Protein AF-A0A9Q4CLG4-F1 (afdb_monomer_lite)

Foldseek 3Di:
DDDDDDDDDDDDDDDDDDDDPDCPVVVVVVVVVVVVCVVVVVVVVVVVVVVVVVVVVVVVVVVVVVCVVPDDDDDDDDDDDDDYDDDDDDQAADDCVPADFDDDDPVQKDADPLFPQWIAGPVGFIWGADPNTTWGWDADFPVSQWIWTHDLPDDTFIWGADRNHRDTHHQDDPDDSHQWDADPQQRWIWGQHPVNPAIWIWHAAPVVSHIDTAQFRDWDQDPVFWIWTDHPWKIKTAGSQADLEEEEEWAWEFDPPDKAAQAPLEKEFEQDPAADAAPQDLCVSVCVLVVVTDTPDIDHGRDIDTKTWTAAGNHPPDPLNVSCRVSSYMYMGTDHPGIDMPNSVSVNVCRRQPPHRHYYYYYYHHRDD

Organism: Morganella morganii (NCBI:txid582)

Radius of gyration: 29.77 Å; chains: 1; bounding box: 72×45×116 Å

Structure (mmCIF, N/CA/C/O backbone):
data_AF-A0A9Q4CLG4-F1
#
_entry.id   AF-A0A9Q4CLG4-F1
#
loop_
_atom_site.group_PDB
_atom_site.id
_atom_site.type_symbol
_a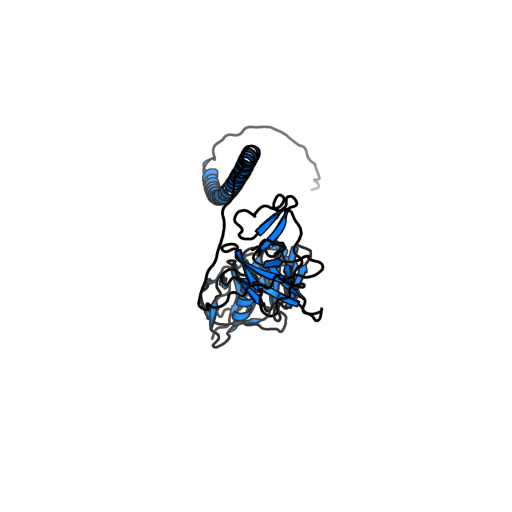tom_site.label_atom_id
_atom_site.label_alt_id
_atom_site.label_comp_id
_atom_site.label_asym_id
_atom_site.label_entity_id
_atom_site.label_seq_id
_atom_site.pdbx_PDB_ins_code
_atom_site.Cartn_x
_atom_site.Cartn_y
_atom_site.Cartn_z
_atom_site.occupancy
_atom_site.B_iso_or_equiv
_atom_site.auth_seq_id
_atom_site.auth_comp_id
_atom_site.auth_asym_id
_atom_site.auth_atom_id
_atom_site.pdbx_PDB_model_num
ATOM 1 N N . MET A 1 1 ? -15.616 23.659 -72.332 1.00 35.66 1 MET A N 1
ATOM 2 C CA . MET A 1 1 ? -16.308 22.863 -71.293 1.00 35.66 1 MET A CA 1
ATOM 3 C C . MET A 1 1 ? -15.847 23.448 -69.964 1.00 35.66 1 MET A C 1
ATOM 5 O O . MET A 1 1 ? -14.684 23.266 -69.648 1.00 35.66 1 MET A O 1
ATOM 9 N N . ILE A 1 2 ? -16.547 24.369 -69.287 1.00 23.33 2 ILE A N 1
ATOM 10 C CA . ILE A 1 2 ? -17.996 24.676 -69.169 1.00 23.33 2 ILE A CA 1
ATOM 11 C C . ILE A 1 2 ? -18.754 23.665 -68.274 1.00 23.33 2 ILE A C 1
ATOM 13 O O . ILE A 1 2 ? -18.978 22.543 -68.702 1.00 23.33 2 ILE A O 1
ATOM 17 N N . VAL A 1 3 ? -19.096 24.157 -67.063 1.00 23.02 3 VAL A N 1
ATOM 18 C CA . VAL A 1 3 ? -20.013 23.717 -65.967 1.00 23.02 3 VAL A CA 1
ATOM 19 C C . VAL A 1 3 ? -20.095 22.256 -65.496 1.00 23.02 3 VAL A C 1
ATOM 21 O O . VAL A 1 3 ? -20.259 21.340 -66.288 1.00 23.02 3 VAL A O 1
ATOM 24 N N . SER A 1 4 ? -20.180 22.079 -64.166 1.00 25.33 4 SER A N 1
ATOM 25 C CA . SER A 1 4 ? -21.425 21.726 -63.427 1.00 25.33 4 SER A CA 1
ATOM 26 C C . SER A 1 4 ? -21.058 21.372 -61.965 1.00 25.33 4 SER A C 1
ATOM 28 O O . SER A 1 4 ? -20.308 20.426 -61.764 1.00 25.33 4 SER A O 1
ATOM 30 N N . ALA A 1 5 ? -21.333 22.161 -60.916 1.00 25.75 5 ALA A N 1
ATOM 31 C CA . ALA A 1 5 ? -22.597 22.679 -60.348 1.00 25.75 5 ALA A CA 1
ATOM 32 C C . ALA A 1 5 ? -23.184 21.794 -59.217 1.00 25.75 5 ALA A C 1
ATOM 34 O O . ALA A 1 5 ? -22.993 20.582 -59.183 1.00 25.75 5 ALA A O 1
ATOM 35 N N . THR A 1 6 ? -23.851 22.439 -58.255 1.00 29.80 6 THR A N 1
ATOM 36 C CA . THR A 1 6 ? -24.316 21.887 -56.969 1.00 29.80 6 THR A CA 1
ATOM 37 C C . THR A 1 6 ? -25.775 21.410 -56.991 1.00 29.80 6 THR A C 1
ATOM 39 O O . THR A 1 6 ? -26.645 22.096 -57.517 1.00 29.80 6 THR A O 1
ATOM 42 N N . SER A 1 7 ? -26.063 20.289 -56.319 1.00 25.55 7 SER A N 1
ATOM 43 C CA . SER A 1 7 ? -27.388 19.897 -55.789 1.00 25.55 7 SER A CA 1
ATOM 44 C C . SER A 1 7 ? -27.151 18.737 -54.804 1.00 25.55 7 SER A C 1
ATOM 46 O O . SER A 1 7 ? -26.444 17.800 -55.160 1.00 25.55 7 SER A O 1
ATOM 48 N N . ALA A 1 8 ? -27.439 18.818 -53.501 1.00 25.09 8 ALA A N 1
ATOM 49 C CA . ALA A 1 8 ? -28.723 19.000 -52.804 1.00 25.09 8 ALA A CA 1
ATOM 50 C C . ALA A 1 8 ? -29.595 17.720 -52.772 1.00 25.09 8 ALA A C 1
ATOM 52 O O . ALA A 1 8 ? -29.672 16.960 -53.731 1.00 25.09 8 ALA A O 1
ATOM 53 N N . ALA A 1 9 ? -30.162 17.443 -51.594 1.00 28.19 9 ALA A N 1
ATOM 54 C CA . ALA A 1 9 ? -30.649 16.124 -51.172 1.00 28.19 9 ALA A CA 1
ATOM 55 C C . ALA A 1 9 ? -32.071 15.774 -51.645 1.00 28.19 9 ALA A C 1
ATOM 57 O O . ALA A 1 9 ? -32.826 16.659 -52.031 1.00 28.19 9 ALA A O 1
ATOM 58 N N . ILE A 1 10 ? -32.480 14.510 -51.443 1.00 24.70 10 ILE A N 1
ATOM 59 C CA . ILE A 1 10 ? -33.834 14.148 -50.971 1.00 24.70 10 ILE A CA 1
ATOM 60 C C . ILE A 1 10 ? -33.849 12.732 -50.357 1.00 24.70 10 ILE A C 1
ATOM 62 O O . ILE A 1 10 ? -33.046 11.873 -50.713 1.00 24.70 10 ILE A O 1
ATOM 66 N N . LYS A 1 11 ? -34.751 12.502 -49.390 1.00 26.88 11 LYS A N 1
ATOM 67 C CA . LYS A 1 11 ? -34.999 11.191 -48.759 1.00 26.88 11 LYS A CA 1
ATOM 68 C C . LYS A 1 11 ? -35.691 10.221 -49.722 1.00 26.88 11 LYS A C 1
ATOM 70 O O . LYS A 1 11 ? -36.550 10.619 -50.500 1.00 26.88 11 LYS A O 1
ATOM 75 N N . THR A 1 12 ? -35.510 8.923 -49.502 1.00 26.06 12 THR A N 1
ATOM 76 C CA . THR A 1 12 ? -36.583 7.940 -49.728 1.00 26.06 12 THR A CA 1
ATOM 77 C C . THR A 1 12 ? -36.580 6.941 -48.575 1.00 26.06 12 THR A C 1
ATOM 79 O O . THR A 1 12 ? -35.517 6.537 -48.112 1.00 26.06 12 THR A O 1
ATOM 82 N N . ILE A 1 13 ? -37.764 6.597 -48.068 1.00 24.70 13 ILE A N 1
ATOM 83 C CA . ILE A 1 13 ? -37.960 5.592 -47.019 1.00 24.70 13 ILE A CA 1
ATOM 84 C C . ILE A 1 13 ? -38.663 4.402 -47.665 1.00 24.70 13 ILE A C 1
ATOM 86 O O . ILE A 1 13 ? -39.728 4.580 -48.249 1.00 24.70 13 ILE A O 1
ATOM 90 N N . HIS A 1 14 ? -38.124 3.199 -47.485 1.00 24.86 14 HIS A N 1
ATOM 91 C CA . HIS A 1 14 ? -38.905 1.968 -47.566 1.00 24.86 14 HIS A CA 1
ATOM 92 C C . HIS A 1 14 ? -38.538 1.041 -46.406 1.00 24.86 14 HIS A C 1
ATOM 94 O O . HIS A 1 14 ? -37.486 1.183 -45.786 1.00 24.86 14 HIS A O 1
ATOM 100 N N . VAL A 1 15 ? -39.475 0.161 -46.057 1.00 23.27 15 VAL A N 1
ATOM 101 C CA . VAL A 1 15 ? -39.540 -0.523 -44.762 1.00 23.27 15 VAL A CA 1
ATOM 102 C C . VAL A 1 15 ? -39.627 -2.031 -44.981 1.00 23.27 15 VAL A C 1
ATOM 104 O O . VAL A 1 15 ? -40.442 -2.481 -45.777 1.00 23.27 15 VAL A O 1
ATOM 107 N N . ASN A 1 16 ? -38.827 -2.769 -44.209 1.00 26.11 16 ASN A N 1
ATOM 108 C CA . ASN A 1 16 ? -38.875 -4.212 -43.951 1.00 26.11 16 ASN A CA 1
ATOM 109 C C . ASN A 1 16 ? -38.864 -5.181 -45.150 1.00 26.11 16 ASN A C 1
ATOM 111 O O . ASN A 1 16 ? -39.857 -5.380 -45.842 1.00 26.11 16 ASN A O 1
ATOM 115 N N . THR A 1 17 ? -37.834 -6.025 -45.189 1.00 26.17 17 THR A N 1
ATOM 116 C CA . THR A 1 17 ? -38.004 -7.442 -44.797 1.00 26.17 17 THR A CA 1
ATOM 117 C C . THR A 1 17 ? -36.652 -8.065 -44.441 1.00 26.17 17 THR A C 1
ATOM 119 O O . THR A 1 17 ? -35.618 -7.629 -44.935 1.00 26.17 17 THR A O 1
ATOM 122 N N . VAL A 1 18 ? -36.657 -9.065 -43.553 1.00 28.42 18 VAL A N 1
ATOM 123 C CA . VAL A 1 18 ? -35.459 -9.812 -43.130 1.00 28.42 18 VAL A CA 1
ATOM 124 C C . VAL A 1 18 ? -35.598 -11.271 -43.577 1.00 28.42 18 VAL A C 1
ATOM 126 O O . VAL A 1 18 ? -36.562 -11.919 -43.169 1.00 28.42 18 VAL A O 1
ATOM 129 N N . PRO A 1 19 ? -34.643 -11.822 -44.345 1.00 26.27 19 PRO A N 1
ATOM 130 C CA . PRO A 1 19 ? -34.400 -13.256 -44.430 1.00 26.27 19 PRO A CA 1
ATOM 131 C C . PRO A 1 19 ? -33.368 -13.670 -43.369 1.00 26.27 19 PRO A C 1
ATOM 133 O O . PRO A 1 19 ? -32.300 -13.071 -43.264 1.00 26.27 19 PRO A O 1
ATOM 136 N N . ALA A 1 20 ? -33.674 -14.694 -42.573 1.00 30.66 20 ALA A N 1
ATOM 137 C CA . ALA A 1 20 ? -32.824 -15.121 -41.462 1.00 30.66 20 ALA A CA 1
ATOM 138 C C . ALA A 1 20 ? -31.997 -16.376 -41.797 1.00 30.66 20 ALA A C 1
ATOM 140 O O . ALA A 1 20 ? -32.474 -17.488 -41.596 1.00 30.66 20 ALA A O 1
ATOM 141 N N . THR A 1 21 ? -30.739 -16.198 -42.215 1.00 27.34 21 THR A N 1
ATOM 142 C CA . THR A 1 21 ? -29.689 -17.239 -42.162 1.00 27.34 21 THR A CA 1
ATOM 143 C C . THR A 1 21 ? -28.294 -16.613 -42.110 1.00 27.34 21 THR A C 1
ATOM 145 O O . THR A 1 21 ? -27.674 -16.425 -43.147 1.00 27.34 21 THR A O 1
ATOM 148 N N . ASP A 1 22 ? -27.796 -16.332 -40.902 1.00 29.06 22 ASP A N 1
ATOM 149 C CA . ASP A 1 22 ? -26.345 -16.285 -40.616 1.00 29.06 22 ASP A CA 1
ATOM 150 C C . ASP A 1 22 ? -26.050 -16.542 -39.118 1.00 29.06 22 ASP A C 1
ATOM 152 O O . ASP A 1 22 ? -25.167 -15.971 -38.478 1.00 29.06 22 ASP A O 1
ATOM 156 N N . ALA A 1 23 ? -26.837 -17.440 -38.515 1.00 29.89 23 ALA A N 1
ATOM 157 C CA . ALA A 1 23 ? -26.836 -17.708 -37.072 1.00 29.89 23 ALA A CA 1
ATOM 158 C C . ALA A 1 23 ? -25.577 -18.436 -36.547 1.00 29.89 23 ALA A C 1
ATOM 160 O O . ALA A 1 23 ? -25.461 -18.668 -35.346 1.00 29.89 23 ALA A O 1
ATOM 161 N N . ILE A 1 24 ? -24.637 -18.812 -37.421 1.00 31.28 24 ILE A N 1
ATOM 162 C CA . ILE A 1 24 ? -23.469 -19.632 -37.063 1.00 31.28 24 ILE A CA 1
ATOM 163 C C . ILE A 1 24 ? -22.297 -18.761 -36.588 1.00 31.28 24 ILE A C 1
ATOM 165 O O . ILE A 1 24 ? -21.675 -19.091 -35.579 1.00 31.28 24 ILE A O 1
ATOM 169 N N . GLY A 1 25 ? -22.049 -17.609 -37.225 1.00 29.81 25 GLY A N 1
ATOM 170 C CA . GLY A 1 25 ? -21.026 -16.658 -36.765 1.00 29.81 25 GLY A CA 1
ATOM 171 C C . GLY A 1 25 ? -21.326 -16.096 -35.370 1.00 29.81 25 GLY A C 1
ATOM 172 O O . GLY A 1 25 ? -20.426 -15.944 -34.547 1.00 29.81 25 GLY A O 1
ATOM 173 N N . GLY A 1 26 ? -22.611 -15.880 -35.065 1.00 29.17 26 GLY A N 1
ATOM 174 C CA . GLY A 1 26 ? -23.052 -15.395 -33.758 1.00 29.17 26 GLY A CA 1
ATOM 175 C C . GLY A 1 26 ? -22.787 -16.369 -32.605 1.00 29.17 26 GLY A C 1
ATOM 176 O O . GLY A 1 26 ? -22.472 -15.921 -31.509 1.00 29.17 26 GLY A O 1
ATOM 177 N N . MET A 1 27 ? -22.863 -17.689 -32.820 1.00 28.23 27 MET A N 1
ATOM 178 C CA . MET A 1 27 ? -22.724 -18.661 -31.724 1.00 28.23 27 MET A CA 1
ATOM 179 C C . MET A 1 27 ? -21.302 -18.758 -31.162 1.00 28.23 27 MET A C 1
ATOM 181 O O . MET A 1 27 ? -21.156 -19.005 -29.967 1.00 28.23 27 MET A O 1
ATOM 185 N N . HIS A 1 28 ? -20.258 -18.537 -31.967 1.00 31.44 28 HIS A N 1
ATOM 186 C CA . HIS A 1 28 ? -18.882 -18.604 -31.462 1.00 31.44 28 HIS A CA 1
ATOM 187 C C . HIS A 1 28 ? -18.519 -17.373 -30.611 1.00 31.44 28 HIS A C 1
ATOM 189 O O . HIS A 1 28 ? -17.835 -17.502 -29.594 1.00 31.44 28 HIS A O 1
ATOM 195 N N . ASP A 1 29 ? -19.029 -16.197 -30.984 1.00 33.81 29 ASP A N 1
ATOM 196 C CA . ASP A 1 29 ? -18.903 -14.963 -30.202 1.00 33.81 29 ASP A CA 1
ATOM 197 C C . ASP A 1 29 ? -19.820 -14.984 -28.960 1.00 33.81 29 ASP A C 1
ATOM 199 O O . ASP A 1 29 ? -19.435 -14.516 -27.887 1.00 33.81 29 ASP A O 1
ATOM 203 N N . LEU A 1 30 ? -20.994 -15.626 -29.053 1.00 30.84 30 LEU A N 1
ATOM 204 C CA . LEU A 1 30 ? -21.851 -15.888 -27.895 1.00 30.84 30 LEU A CA 1
ATOM 205 C C . LEU A 1 30 ? -21.209 -16.885 -26.920 1.00 30.84 30 LEU A C 1
ATOM 207 O O . LEU A 1 30 ? -21.334 -16.687 -25.720 1.00 30.84 30 LEU A O 1
ATOM 211 N N . ALA A 1 31 ? -20.495 -17.911 -27.393 1.00 30.19 31 ALA A N 1
ATOM 212 C CA . ALA A 1 31 ? -19.770 -18.847 -26.530 1.00 30.19 31 ALA A CA 1
ATOM 213 C C . ALA A 1 31 ? -18.655 -18.140 -25.738 1.00 30.19 31 ALA A C 1
ATOM 215 O O . ALA A 1 31 ? -18.592 -18.274 -24.518 1.00 30.19 31 ALA A O 1
ATOM 216 N N . LEU A 1 32 ? -17.849 -17.305 -26.405 1.00 33.41 32 LEU A N 1
ATOM 217 C CA . LEU A 1 32 ? -16.811 -16.496 -25.752 1.00 33.41 32 LEU A CA 1
ATOM 218 C C . LEU A 1 32 ? -17.409 -15.482 -24.758 1.00 33.41 32 LEU A C 1
ATOM 220 O O . LEU A 1 32 ? -16.877 -15.300 -23.662 1.00 33.41 32 LEU A O 1
ATOM 224 N N . LYS A 1 33 ? -18.560 -14.877 -25.081 1.00 31.69 33 LYS A N 1
ATOM 225 C CA . LYS A 1 33 ? -19.310 -14.027 -24.139 1.00 31.69 33 LYS A CA 1
ATOM 226 C C . LYS A 1 33 ? -19.953 -14.814 -22.997 1.00 31.69 33 LYS A C 1
ATOM 228 O O . LYS A 1 33 ? -20.020 -14.293 -21.891 1.00 31.69 33 LYS A O 1
ATOM 233 N N . ILE A 1 34 ? -20.379 -16.057 -23.208 1.00 30.58 34 ILE A N 1
ATOM 234 C CA . ILE A 1 34 ? -20.923 -16.925 -22.154 1.00 30.58 34 ILE A CA 1
ATOM 235 C C . ILE A 1 34 ? -19.820 -17.357 -21.185 1.00 30.58 34 ILE A C 1
ATOM 237 O O . ILE A 1 34 ? -20.055 -17.321 -19.981 1.00 30.58 34 ILE A O 1
ATOM 241 N N . ASP A 1 35 ? -18.613 -17.674 -21.656 1.00 30.66 35 ASP A N 1
ATOM 242 C CA . ASP A 1 35 ? -17.478 -17.954 -20.766 1.00 30.66 35 ASP A CA 1
ATOM 243 C C . ASP A 1 35 ? -16.991 -16.689 -20.034 1.00 30.66 35 ASP A C 1
ATOM 245 O O . ASP A 1 35 ? -16.710 -16.745 -18.839 1.00 30.66 35 ASP A O 1
ATOM 249 N N . SER A 1 36 ? -17.033 -15.517 -20.679 1.00 33.00 36 SER A N 1
ATOM 250 C CA . SER A 1 36 ? -16.854 -14.222 -19.998 1.00 33.00 36 SER A CA 1
ATOM 251 C C . SER A 1 36 ? -17.929 -13.954 -18.925 1.00 33.00 36 SER A C 1
ATOM 253 O O . SER A 1 36 ? -17.620 -13.409 -17.865 1.00 33.00 36 SER A O 1
ATOM 255 N N . VAL A 1 37 ? -19.179 -14.373 -19.156 1.00 31.56 37 VAL A N 1
ATOM 256 C CA . VAL A 1 37 ? -20.310 -14.215 -18.222 1.00 31.56 37 VAL A CA 1
ATOM 257 C C . VAL A 1 37 ? -20.345 -15.300 -17.133 1.00 31.56 37 VAL A C 1
ATOM 259 O O . VAL A 1 37 ? -20.904 -15.068 -16.063 1.00 31.56 37 VAL A O 1
ATOM 262 N N . LYS A 1 38 ? -19.683 -16.453 -17.303 1.00 28.80 38 LYS A N 1
ATOM 263 C CA . LYS A 1 38 ? -19.509 -17.423 -16.202 1.00 28.80 38 LYS A CA 1
ATOM 264 C C . LYS A 1 38 ? -18.768 -16.797 -15.018 1.00 28.80 38 LYS A C 1
ATOM 266 O O . LYS A 1 38 ? -19.209 -16.980 -13.886 1.00 28.80 38 LYS A O 1
ATOM 271 N N . ASN A 1 39 ? -17.758 -15.960 -15.256 1.00 35.31 39 ASN A N 1
ATOM 272 C CA . ASN A 1 39 ? -17.066 -15.254 -14.170 1.00 35.31 39 ASN A CA 1
ATOM 273 C C . ASN A 1 39 ? -17.921 -14.145 -13.523 1.00 35.31 39 ASN A C 1
ATOM 275 O O . ASN A 1 39 ? -17.720 -13.826 -12.354 1.00 35.31 39 ASN A O 1
ATOM 279 N N . THR A 1 40 ? -18.932 -13.595 -14.210 1.00 34.28 40 THR A N 1
ATOM 280 C CA . THR A 1 40 ? -19.929 -12.730 -13.544 1.00 34.28 40 THR A CA 1
ATOM 281 C C . THR A 1 40 ? -21.014 -13.524 -12.819 1.00 34.28 40 THR A C 1
ATOM 283 O O . THR A 1 40 ? -21.703 -12.955 -11.972 1.00 34.28 40 THR A O 1
ATOM 286 N N . SER A 1 41 ? -21.135 -14.837 -13.059 1.00 33.31 41 SER A N 1
ATOM 287 C CA . SER A 1 41 ? -22.038 -15.701 -12.294 1.00 33.31 41 SER A CA 1
ATOM 288 C C . SER A 1 41 ? -21.580 -15.895 -10.847 1.00 33.31 41 SER A C 1
ATOM 290 O O . SER A 1 41 ? -22.447 -15.925 -9.983 1.00 33.31 41 SER A O 1
ATOM 292 N N . GLU A 1 42 ? -20.271 -15.891 -10.556 1.00 36.59 42 GLU A N 1
ATOM 293 C CA . GLU A 1 42 ? -19.756 -15.893 -9.175 1.00 36.59 42 GLU A CA 1
ATOM 294 C C . GLU A 1 42 ? -20.009 -14.559 -8.461 1.00 36.59 42 GLU A C 1
ATOM 296 O O . GLU A 1 42 ? -20.381 -14.538 -7.288 1.00 36.59 42 GLU A O 1
ATOM 301 N N . VAL A 1 43 ? -19.889 -13.428 -9.164 1.00 35.50 43 VAL A N 1
ATOM 302 C CA . VAL A 1 43 ? -20.211 -12.103 -8.600 1.00 35.50 43 VAL A CA 1
ATOM 303 C C . VAL A 1 43 ? -21.717 -11.978 -8.343 1.00 35.50 43 VAL A C 1
ATOM 305 O O . VAL A 1 43 ? -22.131 -11.538 -7.271 1.00 35.50 43 VAL A O 1
ATOM 308 N N . LEU A 1 44 ? -22.559 -12.419 -9.283 1.00 30.67 44 LEU A N 1
ATOM 309 C CA . LEU A 1 44 ? -24.016 -12.402 -9.132 1.00 30.67 44 LEU A CA 1
ATOM 310 C C . LEU A 1 44 ? -24.522 -13.445 -8.128 1.00 30.67 44 LEU A C 1
ATOM 312 O O . LEU A 1 44 ? -25.475 -13.152 -7.408 1.00 30.67 44 LEU A O 1
ATOM 316 N N . SER A 1 45 ? -23.904 -14.625 -8.022 1.00 34.47 45 SER A N 1
ATOM 317 C CA . SER A 1 45 ? -24.224 -15.593 -6.969 1.00 34.47 45 SER A CA 1
ATOM 318 C C . SER A 1 45 ? -23.759 -15.088 -5.611 1.00 34.47 45 SER A C 1
ATOM 320 O O . SER A 1 45 ? -24.517 -15.220 -4.660 1.00 34.47 45 SER A O 1
ATOM 322 N N . SER A 1 46 ? -22.606 -14.420 -5.515 1.00 36.53 46 SER A N 1
ATOM 323 C CA . SER A 1 46 ? -22.157 -13.753 -4.286 1.00 36.53 46 SER A CA 1
ATOM 324 C C . SER A 1 46 ? -23.127 -12.652 -3.865 1.00 36.53 46 SER A C 1
ATOM 326 O O . SER A 1 46 ? -23.549 -12.627 -2.715 1.00 36.53 46 SER A O 1
ATOM 328 N N . PHE A 1 47 ? -23.578 -11.794 -4.787 1.00 33.72 47 PHE A N 1
ATOM 329 C CA . PHE A 1 47 ? -24.534 -10.726 -4.469 1.00 33.72 47 PHE A CA 1
ATOM 330 C C . PHE A 1 47 ? -25.928 -11.268 -4.114 1.00 33.72 47 PHE A C 1
ATOM 332 O O . PHE A 1 47 ? -26.603 -10.746 -3.227 1.00 33.72 47 PHE A O 1
ATOM 339 N N . LYS A 1 48 ? -26.368 -12.345 -4.777 1.00 33.38 48 LYS A N 1
ATOM 340 C CA . LYS A 1 48 ? -27.653 -13.010 -4.513 1.00 33.38 48 LYS A CA 1
ATOM 341 C C . LYS A 1 48 ? -27.615 -13.843 -3.228 1.00 33.38 48 LYS A C 1
ATOM 343 O O . LYS A 1 48 ? -28.600 -13.843 -2.500 1.00 33.38 48 LYS A O 1
ATOM 348 N N . SER A 1 49 ? -26.481 -14.472 -2.915 1.00 37.78 49 SER A N 1
ATOM 349 C CA . SER A 1 49 ? -26.215 -15.133 -1.635 1.00 37.78 49 SER A CA 1
ATOM 350 C C . SER A 1 49 ? -26.166 -14.103 -0.517 1.00 37.78 49 SER A C 1
ATOM 352 O O . SER A 1 49 ? -26.923 -14.233 0.428 1.00 37.78 49 SER A O 1
ATOM 354 N N . TRP A 1 50 ? -25.384 -13.029 -0.653 1.00 38.22 50 TRP A N 1
ATOM 355 C CA . TRP A 1 50 ? -25.317 -11.940 0.325 1.00 38.22 50 TRP A CA 1
ATOM 356 C C . TRP A 1 50 ? -26.696 -11.333 0.598 1.00 38.22 50 TRP A C 1
ATOM 358 O O . TRP A 1 50 ? -27.072 -11.172 1.754 1.00 38.22 50 TRP A O 1
ATOM 368 N N . ARG A 1 51 ? -27.508 -11.090 -0.442 1.00 34.19 51 ARG A N 1
ATOM 369 C CA . ARG A 1 51 ? -28.890 -10.615 -0.278 1.00 34.19 51 ARG A CA 1
ATOM 370 C C . ARG A 1 51 ? -29.807 -11.650 0.385 1.00 34.19 51 ARG A C 1
ATOM 372 O O . ARG A 1 51 ? -30.676 -11.259 1.159 1.00 34.19 51 ARG A O 1
ATOM 379 N N . ASN A 1 52 ? -29.646 -12.940 0.091 1.00 39.31 52 ASN A N 1
ATOM 380 C CA . ASN A 1 52 ? -30.423 -14.003 0.731 1.00 39.31 52 ASN A CA 1
ATOM 381 C C . ASN A 1 52 ? -30.024 -14.166 2.205 1.00 39.31 52 ASN A C 1
ATOM 383 O O . ASN A 1 52 ? -30.897 -14.103 3.055 1.00 39.31 52 ASN A O 1
ATOM 387 N N . THR A 1 53 ? -28.729 -14.235 2.517 1.00 43.28 53 THR A N 1
ATOM 388 C CA . THR A 1 53 ? -28.187 -14.254 3.884 1.00 43.28 53 THR A CA 1
ATOM 389 C C . THR A 1 53 ? -28.565 -12.994 4.665 1.00 43.28 53 THR A C 1
ATOM 391 O O . THR A 1 53 ? -28.847 -13.071 5.855 1.00 43.28 53 THR A O 1
ATOM 394 N N . LEU A 1 54 ? -28.649 -11.827 4.016 1.00 37.19 54 LEU A N 1
ATOM 395 C CA . LEU A 1 54 ? -29.179 -10.608 4.631 1.00 37.19 54 LEU A CA 1
ATOM 396 C C . LEU A 1 54 ? -30.679 -10.741 4.951 1.00 37.19 54 LEU A C 1
ATOM 398 O O . LEU A 1 54 ? -31.091 -10.372 6.047 1.00 37.19 54 LEU A O 1
ATOM 402 N N . LEU A 1 55 ? -31.488 -11.311 4.047 1.00 39.62 55 LEU A N 1
ATOM 403 C CA . LEU A 1 55 ? -32.901 -11.613 4.313 1.00 39.62 55 LEU A CA 1
ATOM 404 C C . LEU A 1 55 ? -33.078 -12.662 5.420 1.00 39.62 55 LEU A C 1
ATOM 406 O O . LEU A 1 55 ? -33.945 -12.492 6.271 1.00 39.62 55 LEU A O 1
ATOM 410 N N . GLU A 1 56 ? -32.267 -13.717 5.439 1.00 42.19 56 GLU A N 1
ATOM 411 C CA . GLU A 1 56 ? -32.270 -14.766 6.465 1.00 42.19 56 GLU A CA 1
ATOM 412 C C . GLU A 1 56 ? -31.872 -14.188 7.827 1.00 42.19 56 GLU A C 1
ATOM 414 O O . GLU A 1 56 ? -32.568 -14.415 8.812 1.00 42.19 56 GLU A O 1
ATOM 419 N N . ASN A 1 57 ? -30.835 -13.346 7.883 1.00 40.94 57 ASN A N 1
ATOM 420 C CA . ASN A 1 57 ? -30.438 -12.630 9.098 1.00 40.94 57 ASN A CA 1
ATOM 421 C C . ASN A 1 57 ? -31.535 -11.677 9.599 1.00 40.94 57 ASN A C 1
ATOM 423 O O . ASN A 1 57 ? -31.802 -11.644 10.798 1.00 40.94 57 ASN A O 1
ATOM 427 N N . ILE A 1 58 ? -32.207 -10.940 8.706 1.00 40.44 58 ILE A N 1
ATOM 428 C CA . ILE A 1 58 ? -33.350 -10.081 9.065 1.00 40.44 58 ILE A CA 1
ATOM 429 C C . ILE A 1 58 ? -34.549 -10.926 9.528 1.00 40.44 58 ILE A C 1
ATOM 431 O O . ILE A 1 58 ? -35.218 -10.560 10.492 1.00 40.44 58 ILE A O 1
ATOM 435 N N . THR A 1 59 ? -34.802 -12.079 8.906 1.00 39.00 59 THR A N 1
ATOM 436 C CA . THR A 1 59 ? -35.904 -12.980 9.286 1.00 39.00 59 THR A CA 1
ATOM 437 C C . THR A 1 59 ? -35.647 -13.602 10.659 1.00 39.00 59 THR A C 1
ATOM 439 O O . THR A 1 59 ? -36.497 -13.492 11.537 1.00 39.00 59 THR A O 1
ATOM 442 N N . MET A 1 60 ? -34.440 -14.125 10.907 1.00 42.84 60 MET A N 1
ATOM 443 C CA . MET A 1 60 ? -34.012 -14.600 12.230 1.00 42.84 60 MET A CA 1
ATOM 444 C C . MET A 1 60 ? -34.043 -13.494 13.293 1.00 42.84 60 MET A C 1
ATOM 446 O O . MET A 1 60 ? -34.306 -13.778 14.462 1.00 42.84 60 MET A O 1
ATOM 450 N N . LEU A 1 61 ? -33.780 -12.235 12.921 1.00 39.38 61 LEU A N 1
ATOM 451 C CA . LEU A 1 61 ? -33.901 -11.092 13.828 1.00 39.38 61 LEU A CA 1
ATOM 452 C C . LEU A 1 61 ? -35.370 -10.856 14.220 1.00 39.38 61 LEU A C 1
ATOM 454 O O . LEU A 1 61 ? -35.663 -10.732 15.407 1.00 39.38 61 LEU A O 1
ATOM 458 N N . PHE A 1 62 ? -36.299 -10.878 13.258 1.00 41.44 62 PHE A N 1
ATOM 459 C CA . PHE A 1 62 ? -37.741 -10.783 13.522 1.00 41.44 62 PHE A CA 1
ATOM 460 C C . PHE A 1 62 ? -38.282 -11.974 14.331 1.00 41.44 62 PHE A C 1
ATOM 462 O O . PHE A 1 62 ? -39.059 -11.771 15.267 1.00 41.44 62 PHE A O 1
ATOM 469 N N . GLU A 1 63 ? -37.852 -13.203 14.042 1.00 41.28 63 GLU A N 1
ATOM 470 C CA . GLU A 1 63 ? -38.222 -14.390 14.826 1.00 41.28 63 GLU A CA 1
ATOM 471 C C . GLU A 1 63 ? -37.689 -14.303 16.264 1.00 41.28 63 GLU A C 1
ATOM 473 O O . GLU A 1 63 ? -38.438 -14.544 17.216 1.00 41.28 63 GLU A O 1
ATOM 478 N N . LYS A 1 64 ? -36.437 -13.856 16.456 1.00 38.97 64 LYS A N 1
ATOM 479 C CA . LYS A 1 64 ? -35.882 -13.597 17.794 1.00 38.97 64 LYS A CA 1
ATOM 480 C C . LYS A 1 64 ? -36.656 -12.520 18.545 1.00 38.97 64 LYS A C 1
ATOM 482 O O . LYS A 1 64 ? -37.014 -12.764 19.695 1.00 38.97 64 LYS A O 1
ATOM 487 N N . ILE A 1 65 ? -36.965 -11.384 17.914 1.00 40.59 65 ILE A N 1
ATOM 488 C CA . ILE A 1 65 ? -37.796 -10.322 18.509 1.00 40.59 65 ILE A CA 1
ATOM 489 C C . ILE A 1 65 ? -39.158 -10.890 18.935 1.00 40.59 65 ILE A C 1
ATOM 491 O O . ILE A 1 65 ? -39.589 -10.675 20.065 1.00 40.59 65 ILE A O 1
ATOM 495 N N . THR A 1 66 ? -39.794 -11.694 18.080 1.00 37.38 66 THR A N 1
ATOM 496 C CA . THR A 1 66 ? -41.086 -12.333 18.382 1.00 37.38 66 THR A CA 1
ATOM 497 C C . THR A 1 66 ? -40.983 -13.292 19.579 1.00 37.38 66 THR A C 1
ATOM 499 O O . THR A 1 66 ? -41.857 -13.289 20.443 1.00 37.38 66 THR A O 1
ATOM 502 N N . SER A 1 67 ? -39.890 -14.058 19.692 1.00 40.25 67 SER A N 1
ATOM 503 C CA . SER A 1 67 ? -39.641 -14.938 20.847 1.00 40.25 67 SER A CA 1
ATOM 504 C C . SER A 1 67 ? -39.367 -14.170 22.151 1.00 40.25 67 SER A C 1
ATOM 506 O O . SER A 1 67 ? -39.863 -14.558 23.209 1.00 40.25 67 SER A O 1
ATOM 508 N N . LEU A 1 68 ? -38.645 -13.045 22.075 1.00 38.19 68 LEU A N 1
ATOM 509 C CA . LEU A 1 68 ? -38.310 -12.178 23.212 1.00 38.19 68 LEU A CA 1
ATOM 510 C C . LEU A 1 68 ? -39.538 -11.493 23.821 1.00 38.19 68 LEU A C 1
ATOM 512 O O . LEU A 1 68 ? -39.554 -11.229 25.018 1.00 38.19 68 LEU A O 1
ATOM 516 N N . ILE A 1 69 ? -40.575 -11.236 23.021 1.00 38.81 69 ILE A N 1
ATOM 517 C CA . ILE A 1 69 ? -41.813 -10.602 23.492 1.00 38.81 69 ILE A CA 1
ATOM 518 C C . ILE A 1 69 ? -42.667 -11.570 24.341 1.00 38.81 69 ILE A C 1
ATOM 520 O O . ILE A 1 69 ? -43.408 -11.107 25.209 1.00 38.81 69 ILE A O 1
ATOM 524 N N . TRP A 1 70 ? -42.569 -12.895 24.140 1.00 35.62 70 TRP A N 1
ATOM 525 C CA . TRP A 1 70 ? -43.415 -13.904 24.817 1.00 35.62 70 TRP A CA 1
ATOM 526 C C . TRP A 1 70 ? -42.670 -14.907 25.733 1.00 35.62 70 TRP A C 1
ATOM 528 O O . TRP A 1 70 ? -43.326 -15.679 26.435 1.00 35.62 70 TRP A O 1
ATOM 538 N N . GLY A 1 71 ? -41.333 -14.902 25.785 1.00 31.89 71 GLY A N 1
ATOM 539 C CA . GLY A 1 71 ? -40.539 -15.753 26.688 1.00 31.89 71 GLY A CA 1
ATOM 540 C C . GLY A 1 71 ? -40.422 -15.200 28.118 1.00 31.89 71 GLY A C 1
ATOM 541 O O . GLY A 1 71 ? -40.029 -14.052 28.309 1.00 31.89 71 GLY A O 1
ATOM 542 N N . LYS A 1 72 ? -40.740 -16.011 29.140 1.00 33.06 72 LYS A N 1
ATOM 543 C CA . LYS A 1 72 ? -40.644 -15.628 30.567 1.00 33.06 72 LYS A CA 1
ATOM 544 C C . LYS A 1 72 ? -39.286 -15.950 31.216 1.00 33.06 72 LYS A C 1
ATOM 546 O O . LYS A 1 72 ? -38.469 -16.677 30.661 1.00 33.06 72 LYS A O 1
ATOM 551 N N . SER A 1 73 ? -39.086 -15.369 32.399 1.00 34.50 73 SER A N 1
ATOM 552 C CA . SER A 1 73 ? -37.914 -15.467 33.277 1.00 34.50 73 SER A CA 1
ATOM 553 C C . SER A 1 73 ? -37.642 -16.872 33.836 1.00 34.50 73 SER A C 1
ATOM 555 O O . SER A 1 73 ? -38.541 -17.707 33.873 1.00 34.50 73 SER A O 1
ATOM 557 N N . ASP A 1 74 ? -36.415 -17.105 34.329 1.00 27.41 74 ASP A N 1
ATOM 558 C CA . ASP A 1 74 ? -36.136 -17.229 35.779 1.00 27.41 74 ASP A CA 1
ATOM 559 C C . ASP A 1 74 ? -34.619 -17.370 36.086 1.00 27.41 74 ASP A C 1
ATOM 561 O O . ASP A 1 74 ? -33.805 -17.638 35.204 1.00 27.41 74 ASP A O 1
ATOM 565 N N . ALA A 1 75 ? -34.234 -17.126 37.346 1.00 30.05 75 ALA A N 1
ATOM 566 C CA . ALA A 1 75 ? -32.876 -17.181 37.930 1.00 30.05 75 ALA A CA 1
ATOM 567 C C . ALA A 1 75 ? -33.007 -17.416 39.469 1.00 30.05 75 ALA A C 1
ATOM 569 O O . ALA A 1 75 ? -34.153 -17.419 39.929 1.00 30.05 75 ALA A O 1
ATOM 570 N N . PRO A 1 76 ? -31.948 -17.545 40.321 1.00 41.97 76 PRO A N 1
ATOM 571 C CA . PRO A 1 76 ? -30.488 -17.483 40.096 1.00 41.97 76 PRO A CA 1
ATOM 572 C C . PRO A 1 76 ? -29.663 -18.618 40.797 1.00 41.97 76 PRO A C 1
ATOM 574 O O . PRO A 1 76 ? -30.221 -19.555 41.359 1.00 41.97 76 PRO A O 1
ATOM 577 N N . GLY A 1 77 ? -28.320 -18.513 40.832 1.00 23.91 77 GLY A N 1
ATOM 578 C CA . GLY A 1 77 ? -27.390 -19.383 41.599 1.00 23.91 77 GLY A CA 1
ATOM 579 C C . GLY A 1 77 ? -25.960 -18.794 41.681 1.00 23.91 77 GLY A C 1
ATOM 580 O O . GLY A 1 77 ? -25.662 -17.887 40.907 1.00 23.91 77 GLY A O 1
ATOM 581 N N . SER A 1 78 ? -25.083 -19.208 42.622 1.00 24.84 78 SER A N 1
ATOM 582 C CA . SER A 1 78 ? -23.885 -18.397 42.975 1.00 24.84 78 SER A CA 1
ATOM 583 C C . SER A 1 78 ? -22.595 -19.103 43.486 1.00 24.84 78 SER A C 1
ATOM 585 O O . SER A 1 78 ? -22.636 -20.201 44.029 1.00 24.84 78 SER A O 1
ATOM 587 N N . LEU A 1 79 ? -21.477 -18.343 43.396 1.00 25.53 79 LEU A N 1
ATOM 588 C CA . LEU A 1 79 ? -20.233 -18.316 44.221 1.00 25.53 79 LEU A CA 1
ATOM 589 C C . LEU A 1 79 ? -18.980 -19.220 43.959 1.00 25.53 79 LEU A C 1
ATOM 591 O O . LEU A 1 79 ? -19.015 -20.432 44.115 1.00 25.53 79 LEU A O 1
ATOM 595 N N . LYS A 1 80 ? -17.828 -18.505 43.851 1.00 25.48 80 LYS A N 1
ATOM 596 C CA . LYS A 1 80 ? -16.421 -18.768 44.312 1.00 25.48 80 LYS A CA 1
ATOM 597 C C . LYS A 1 80 ? -15.342 -19.473 43.435 1.00 25.48 80 LYS A C 1
ATOM 599 O O . LYS A 1 80 ? -15.449 -20.639 43.100 1.00 25.48 80 LYS A O 1
ATOM 604 N N . GLN A 1 81 ? -14.255 -18.708 43.175 1.00 27.47 81 GLN A N 1
ATOM 605 C CA . GLN A 1 81 ? -12.803 -18.904 43.501 1.00 27.47 81 GLN A CA 1
ATOM 606 C C . GLN A 1 81 ? -12.260 -20.342 43.757 1.00 27.47 81 GLN A C 1
ATOM 608 O O . GLN A 1 81 ? -12.941 -21.111 44.419 1.00 27.47 81 GLN A O 1
ATOM 613 N N . GLN A 1 82 ? -11.012 -20.764 43.438 1.00 28.08 82 GLN A N 1
ATOM 614 C CA . GLN A 1 82 ? -9.734 -20.166 42.929 1.00 28.08 82 GLN A CA 1
ATOM 615 C C . GLN A 1 82 ? -8.712 -21.330 42.637 1.00 28.08 82 GLN A C 1
ATOM 617 O O . GLN A 1 82 ? -9.070 -22.467 42.921 1.00 28.08 82 GLN A O 1
ATOM 622 N N . ALA A 1 83 ? -7.448 -21.234 42.156 1.00 27.27 83 ALA A N 1
ATOM 623 C CA . ALA A 1 83 ? -6.533 -20.202 41.601 1.00 27.27 83 ALA A CA 1
ATOM 624 C C . ALA A 1 83 ? -5.293 -20.870 40.912 1.00 27.27 83 ALA A C 1
ATOM 626 O O . ALA A 1 83 ? -4.958 -22.002 41.247 1.00 27.27 83 ALA A O 1
ATOM 627 N N . GLY A 1 84 ? -4.527 -20.124 40.089 1.00 24.94 84 GLY A N 1
ATOM 628 C CA . GLY A 1 84 ? -3.140 -20.449 39.656 1.00 24.94 84 GLY A CA 1
ATOM 629 C C . GLY A 1 84 ? -2.994 -21.117 38.268 1.00 24.94 84 GLY A C 1
ATOM 630 O O . GLY A 1 84 ? -3.947 -21.710 37.787 1.00 24.94 84 GLY A O 1
ATOM 631 N N . SER A 1 85 ? -1.842 -21.070 37.570 1.00 27.14 85 SER A N 1
ATOM 632 C CA . SER A 1 85 ? -0.556 -20.375 37.831 1.00 27.14 85 SER A CA 1
ATOM 633 C C . SER A 1 85 ? 0.357 -20.347 36.569 1.00 27.14 85 SER A C 1
ATOM 635 O O . SER A 1 85 ? -0.048 -20.852 35.529 1.00 27.14 85 SER A O 1
ATOM 637 N N . ALA A 1 86 ? 1.594 -19.832 36.706 1.00 27.78 86 ALA A N 1
ATOM 638 C CA . ALA A 1 86 ? 2.706 -19.765 35.727 1.00 27.78 86 ALA A CA 1
ATOM 639 C C . ALA A 1 86 ? 2.707 -18.585 34.707 1.00 27.78 86 ALA A C 1
ATOM 641 O O . ALA A 1 86 ? 1.646 -18.052 34.384 1.00 27.78 86 ALA A O 1
ATOM 642 N N . PRO A 1 87 ? 3.893 -18.107 34.248 1.00 37.44 87 PRO A N 1
ATOM 643 C CA . PRO A 1 87 ? 4.011 -16.911 33.410 1.00 37.44 87 PRO A CA 1
ATOM 644 C C . PRO A 1 87 ? 4.233 -17.230 31.921 1.00 37.44 87 PRO A C 1
ATOM 646 O O . PRO A 1 87 ? 5.359 -17.463 31.481 1.00 37.44 87 PRO A O 1
ATOM 649 N N . GLU A 1 88 ? 3.175 -17.154 31.121 1.00 29.38 88 GLU A N 1
ATOM 650 C CA . GLU A 1 88 ? 3.304 -17.090 29.660 1.00 29.38 88 GLU A CA 1
ATOM 651 C C . GLU A 1 88 ? 3.760 -15.693 29.196 1.00 29.38 88 GLU A C 1
ATOM 653 O O . GLU A 1 88 ? 3.721 -14.711 29.950 1.00 29.38 88 GLU A O 1
ATOM 658 N N . GLN A 1 89 ? 4.223 -15.592 27.945 1.00 35.31 89 GLN A N 1
ATOM 659 C CA . GLN A 1 89 ? 4.634 -14.319 27.346 1.00 35.31 89 GLN A CA 1
ATOM 660 C C . GLN A 1 89 ? 3.426 -13.379 27.276 1.00 35.31 89 GLN A C 1
ATOM 662 O O . GLN A 1 89 ? 2.516 -13.585 26.478 1.00 35.31 89 GLN A O 1
ATOM 667 N N . LYS A 1 90 ? 3.399 -12.356 28.138 1.00 36.56 90 LYS A N 1
ATOM 668 C CA . LYS A 1 90 ? 2.216 -11.505 28.303 1.00 36.56 90 LYS A CA 1
ATOM 669 C C . LYS A 1 90 ? 1.858 -10.765 27.013 1.00 36.56 90 LYS A C 1
ATOM 671 O O . LYS A 1 90 ? 2.463 -9.740 26.697 1.00 36.56 90 LYS A O 1
ATOM 676 N N . MET A 1 91 ? 0.781 -11.214 26.365 1.00 46.84 91 MET A N 1
ATOM 677 C CA . MET A 1 91 ? -0.084 -10.332 25.580 1.00 46.84 91 MET A CA 1
ATOM 678 C C . MET A 1 91 ? -0.402 -9.110 26.453 1.00 46.84 91 MET A C 1
ATOM 680 O O . MET A 1 91 ? -0.754 -9.244 27.629 1.00 46.84 91 MET A O 1
ATOM 684 N N . GLY A 1 92 ? -0.161 -7.915 25.918 1.00 55.97 92 GLY A N 1
ATOM 685 C CA . GLY A 1 92 ? -0.143 -6.691 26.713 1.00 55.97 92 GLY A CA 1
ATOM 686 C C . GLY A 1 92 ? -1.542 -6.246 27.122 1.00 55.97 92 GLY A C 1
ATOM 687 O O . GLY A 1 92 ? -2.121 -5.426 26.414 1.00 55.97 92 GLY A O 1
ATOM 688 N N . HIS A 1 93 ? -2.039 -6.753 28.259 1.00 64.38 93 HIS A N 1
ATOM 689 C CA . HIS A 1 93 ? -3.306 -6.330 28.865 1.00 64.38 93 HIS A CA 1
ATOM 690 C C . HIS A 1 93 ? -3.360 -4.805 28.931 1.00 64.38 93 HIS A C 1
ATOM 692 O O . HIS A 1 93 ? -2.497 -4.159 29.534 1.00 64.38 93 HIS A O 1
ATOM 698 N N . VAL A 1 94 ? -4.374 -4.238 28.288 1.00 76.44 94 VAL A N 1
ATOM 699 C CA . VAL A 1 94 ? -4.551 -2.793 28.202 1.00 76.44 94 VAL A CA 1
ATOM 700 C C . VAL A 1 94 ? -5.118 -2.280 29.527 1.00 76.44 94 VAL A C 1
ATOM 702 O O . VAL A 1 94 ? -5.991 -2.905 30.120 1.00 76.44 94 VAL A O 1
ATOM 705 N N . ASP A 1 95 ? -4.596 -1.159 30.018 1.00 80.19 95 ASP A N 1
ATOM 706 C CA . ASP A 1 95 ? -5.046 -0.523 31.259 1.00 80.19 95 ASP A CA 1
ATOM 707 C C . ASP A 1 95 ? -6.193 0.459 30.967 1.00 80.19 95 ASP A C 1
ATOM 709 O O . ASP A 1 95 ? -5.973 1.662 30.805 1.00 80.19 95 ASP A O 1
ATOM 713 N N . LEU A 1 96 ? -7.422 -0.061 30.870 1.00 84.19 96 LEU A N 1
ATOM 714 C CA . LEU A 1 96 ? -8.622 0.750 30.623 1.00 84.19 96 LEU A CA 1
ATOM 715 C C . LEU A 1 96 ? -9.084 1.566 31.845 1.00 84.19 96 LEU A C 1
ATOM 717 O O . LEU A 1 96 ? -9.969 2.404 31.703 1.00 84.19 96 LEU A O 1
ATOM 721 N N . SER A 1 97 ? -8.459 1.410 33.022 1.00 80.88 97 SER A N 1
ATOM 722 C CA . SER A 1 97 ? -8.850 2.125 34.256 1.00 80.88 97 SER A CA 1
ATOM 723 C C . SER A 1 97 ? -8.719 3.656 34.173 1.00 80.88 97 SER A C 1
ATOM 725 O O . SER A 1 97 ? -9.222 4.379 35.030 1.00 80.88 97 SER A O 1
ATOM 727 N N . ARG A 1 98 ? -8.050 4.152 33.124 1.00 78.50 98 ARG A N 1
ATOM 728 C CA . ARG A 1 98 ? -7.822 5.573 32.819 1.00 78.50 98 ARG A CA 1
ATOM 729 C C . ARG A 1 98 ? -8.908 6.196 31.940 1.00 78.50 98 ARG A C 1
ATOM 731 O O . ARG A 1 98 ? -8.806 7.374 31.605 1.00 78.50 98 ARG A O 1
ATOM 738 N N . LEU A 1 99 ? -9.892 5.408 31.512 1.00 82.75 99 LEU A N 1
ATOM 739 C CA . LEU A 1 99 ? -10.998 5.847 30.671 1.00 82.75 99 LEU A CA 1
ATOM 740 C C . LEU A 1 99 ? -12.286 5.935 31.486 1.00 82.75 99 LEU A C 1
ATOM 742 O O . LEU A 1 99 ? -12.599 5.042 32.270 1.00 82.75 99 LEU A O 1
ATOM 746 N N . THR A 1 100 ? -13.066 6.983 31.243 1.00 82.50 100 THR A N 1
ATOM 747 C CA . THR A 1 100 ? -14.436 7.088 31.746 1.00 82.50 100 THR A CA 1
ATOM 748 C C . THR A 1 100 ? -15.322 6.087 30.983 1.00 82.50 100 THR A C 1
ATOM 750 O O . THR A 1 100 ? -15.418 6.202 29.757 1.00 82.50 100 THR A O 1
ATOM 753 N N . PRO A 1 101 ? -15.952 5.095 31.644 1.00 81.75 101 PRO A N 1
ATOM 754 C CA . PRO A 1 101 ? -16.966 4.247 31.016 1.00 81.75 101 PRO A CA 1
ATOM 755 C C . PRO A 1 101 ? -18.260 5.043 30.793 1.00 81.75 101 PRO A C 1
ATOM 757 O O . PRO A 1 101 ? -18.534 5.999 31.521 1.00 81.75 101 PRO A O 1
ATOM 760 N N . GLU A 1 102 ? -19.087 4.638 29.829 1.00 78.69 102 GLU A N 1
ATOM 761 C CA . GLU A 1 102 ? -20.388 5.280 29.608 1.00 78.69 102 GLU A CA 1
ATOM 762 C C . GLU A 1 102 ? -21.495 4.597 30.441 1.00 78.69 102 GLU A C 1
ATOM 764 O O . GLU A 1 102 ? -21.629 3.369 30.397 1.00 78.69 102 GLU A O 1
ATOM 769 N N . PRO A 1 103 ? -22.310 5.352 31.205 1.00 72.38 103 PRO A N 1
ATOM 770 C CA . PRO A 1 103 ? -23.422 4.797 31.972 1.00 72.38 103 PRO A CA 1
ATOM 771 C C . PRO A 1 103 ? -24.638 4.510 31.070 1.00 72.38 103 PRO A C 1
ATOM 773 O O . PRO A 1 103 ? -25.533 5.341 30.935 1.00 72.38 103 PRO A O 1
ATOM 776 N N . LYS A 1 104 ? -24.681 3.311 30.481 1.00 68.44 104 LYS A N 1
ATOM 777 C CA . LYS A 1 104 ? -25.823 2.757 29.719 1.00 68.44 104 LYS A CA 1
ATOM 778 C C . LYS A 1 104 ? -26.493 1.624 30.507 1.00 68.44 104 LYS A C 1
ATOM 780 O O . LYS A 1 104 ? -25.812 0.928 31.263 1.00 68.44 104 LYS A O 1
ATOM 785 N N . SER A 1 105 ? -27.804 1.407 30.347 1.00 64.88 105 SER A N 1
ATOM 786 C CA . SER A 1 105 ? -28.464 0.252 30.976 1.00 64.88 105 SER A CA 1
ATOM 787 C C . SER A 1 105 ? -28.206 -1.034 30.180 1.00 64.88 105 SER A C 1
ATOM 789 O O . SER A 1 105 ? -28.138 -1.010 28.952 1.00 64.88 105 SER A O 1
ATOM 791 N N . GLU A 1 106 ? -28.100 -2.187 30.853 1.00 61.50 106 GLU A N 1
ATOM 792 C CA . GLU A 1 106 ? -27.858 -3.474 30.169 1.00 61.50 106 GLU A CA 1
ATOM 793 C C . GLU A 1 106 ? -29.015 -3.906 29.240 1.00 61.50 106 GLU A C 1
ATOM 795 O O . GLU A 1 106 ? -28.839 -4.802 28.422 1.00 61.50 106 GLU A O 1
ATOM 800 N N . SER A 1 107 ? -30.176 -3.247 29.320 1.00 63.53 107 SER A N 1
ATOM 801 C CA . SER A 1 107 ? -31.322 -3.417 28.415 1.00 63.53 107 SER A CA 1
ATOM 802 C C . SER A 1 107 ? -31.208 -2.675 27.075 1.00 63.53 107 SER A C 1
ATOM 804 O O . SER A 1 107 ? -31.959 -2.983 26.151 1.00 63.53 107 SER A O 1
ATOM 806 N N . GLU A 1 108 ? -30.306 -1.697 26.952 1.00 82.88 108 GLU A N 1
ATOM 807 C CA . GLU A 1 108 ? -30.193 -0.817 25.772 1.00 82.88 108 GLU A CA 1
ATOM 808 C C . GLU A 1 108 ? -29.036 -1.196 24.833 1.00 82.88 108 GLU A C 1
ATOM 810 O O . GLU A 1 108 ? -28.909 -0.627 23.750 1.00 82.88 108 GLU A O 1
ATOM 815 N N . ILE A 1 109 ? -28.200 -2.154 25.245 1.00 87.81 109 ILE A N 1
ATOM 816 C CA . ILE A 1 109 ? -26.937 -2.523 24.595 1.00 87.81 109 ILE A CA 1
ATOM 817 C C . ILE A 1 109 ? -26.866 -4.029 24.328 1.00 87.81 109 ILE A C 1
ATOM 819 O O . ILE A 1 109 ? -26.978 -4.853 25.233 1.00 87.81 109 ILE A O 1
ATOM 823 N N . PHE A 1 110 ? -26.641 -4.398 23.071 1.00 91.44 110 PHE A N 1
ATOM 824 C CA . PHE A 1 110 ? -26.595 -5.783 22.599 1.00 91.44 110 PHE A CA 1
ATOM 825 C C . PHE A 1 110 ? -25.205 -6.129 22.055 1.00 91.44 110 PHE A C 1
ATOM 827 O O . PHE A 1 110 ? -24.509 -5.279 21.503 1.00 91.44 110 PHE A O 1
ATOM 834 N N . GLN A 1 111 ? -24.775 -7.385 22.208 1.00 91.56 111 GLN A N 1
ATOM 835 C CA . GLN A 1 111 ? -23.488 -7.823 21.664 1.00 91.56 111 GLN A CA 1
ATOM 836 C C . GLN A 1 111 ? -23.542 -7.840 20.128 1.00 91.56 111 GLN A C 1
ATOM 838 O O . GLN A 1 111 ? -24.494 -8.355 19.536 1.00 91.56 111 GLN A O 1
ATOM 843 N N . VAL A 1 112 ? -22.504 -7.315 19.476 1.00 88.88 112 VAL A N 1
ATOM 844 C CA . VAL A 1 112 ? -22.371 -7.356 18.016 1.00 88.88 112 VAL A CA 1
ATOM 845 C C . VAL A 1 112 ? -22.126 -8.801 17.574 1.00 88.88 112 VAL A C 1
ATOM 847 O O . VAL A 1 112 ? -21.223 -9.481 18.064 1.00 88.88 112 VAL A O 1
ATOM 850 N N . SER A 1 113 ? -22.950 -9.293 16.647 1.00 84.56 113 SER A N 1
ATOM 851 C CA . SER A 1 113 ? -22.884 -10.688 16.204 1.00 84.56 113 SER A CA 1
ATOM 852 C C . SER A 1 113 ? -21.536 -11.010 15.555 1.00 84.56 113 SER A C 1
ATOM 854 O O . SER A 1 113 ? -21.031 -10.241 14.739 1.00 84.56 113 SER A O 1
ATOM 856 N N . G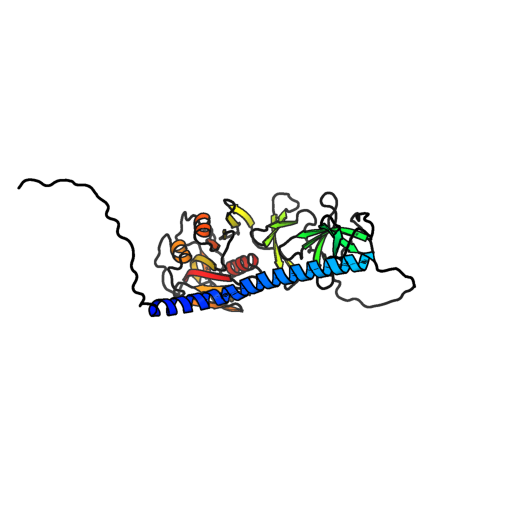LY A 1 114 ? -20.942 -12.143 15.937 1.00 82.38 114 GLY A N 1
ATOM 857 C CA . GLY A 1 114 ? -19.614 -12.559 15.477 1.00 82.38 114 GLY A CA 1
ATOM 858 C C . GLY A 1 114 ? -18.436 -11.769 16.063 1.00 82.38 114 GLY A C 1
ATOM 859 O O . GLY A 1 114 ? -17.304 -12.062 15.701 1.00 82.38 114 GLY A O 1
ATOM 860 N N . GLN A 1 115 ? -18.667 -10.807 16.965 1.00 85.25 115 GLN A N 1
ATOM 861 C CA . GLN A 1 115 ? -17.614 -10.002 17.589 1.00 85.25 115 GLN A CA 1
ATOM 862 C C . GLN A 1 115 ? -17.586 -10.226 19.101 1.00 85.25 115 GLN A C 1
ATOM 864 O O . GLN A 1 115 ? -18.564 -9.969 19.809 1.00 85.25 115 GLN A O 1
ATOM 869 N N . LYS A 1 116 ? -16.461 -10.709 19.635 1.00 87.50 116 LYS A N 1
ATOM 870 C CA . LYS A 1 116 ? -16.305 -10.906 21.081 1.00 87.50 116 LYS A CA 1
ATOM 871 C C . LYS A 1 116 ? -15.950 -9.586 21.773 1.00 87.50 116 LYS A C 1
ATOM 873 O O . LYS A 1 116 ? -15.164 -8.801 21.261 1.00 87.50 116 LYS A O 1
ATOM 878 N N . ASN A 1 117 ? -16.550 -9.350 22.941 1.00 90.06 117 ASN A N 1
ATOM 879 C CA . ASN A 1 117 ? -16.427 -8.131 23.758 1.00 90.06 117 ASN A CA 1
ATOM 880 C C . ASN A 1 117 ? -16.939 -6.822 23.112 1.00 90.06 117 ASN A C 1
ATOM 882 O O . ASN A 1 117 ? -16.938 -5.797 23.790 1.00 90.06 117 ASN A O 1
ATOM 886 N N . ILE A 1 118 ? -17.429 -6.834 21.865 1.00 92.94 118 ILE A N 1
ATOM 887 C CA . ILE A 1 118 ? -17.998 -5.652 21.195 1.00 92.94 118 ILE A CA 1
ATOM 888 C C . ILE A 1 118 ? -19.522 -5.641 21.310 1.00 92.94 118 ILE A C 1
ATOM 890 O O . ILE A 1 118 ? -20.190 -6.637 21.040 1.00 92.94 118 ILE A O 1
ATOM 894 N N . TYR A 1 119 ? -20.062 -4.493 21.702 1.00 93.12 119 TYR A N 1
ATOM 895 C CA . TYR A 1 119 ? -21.482 -4.232 21.914 1.00 93.12 119 TYR A CA 1
ATOM 896 C C . TYR A 1 119 ? -21.899 -2.976 21.144 1.00 93.12 119 TYR A C 1
ATOM 898 O O . TYR A 1 119 ? -21.053 -2.160 20.774 1.00 93.12 119 TYR A O 1
ATOM 906 N N . SER A 1 120 ? -23.196 -2.820 20.903 1.00 91.81 120 SER A N 1
ATOM 907 C CA . SER A 1 120 ? -23.771 -1.632 20.280 1.00 91.81 120 SER A CA 1
ATOM 908 C C . SER A 1 120 ? -25.116 -1.276 20.909 1.00 91.81 120 SER A C 1
ATOM 910 O O . SER A 1 120 ? -25.768 -2.147 21.487 1.00 91.81 120 SER A O 1
ATOM 912 N N . ASP A 1 121 ? -25.506 -0.006 20.824 1.00 91.00 121 ASP A N 1
ATOM 913 C CA . ASP A 1 121 ? -26.863 0.450 21.130 1.00 91.00 121 ASP A CA 1
ATOM 914 C C . ASP A 1 121 ? -27.708 0.605 19.851 1.00 91.00 121 ASP A C 1
ATOM 916 O O . ASP A 1 121 ? -27.247 0.368 18.732 1.00 91.00 121 ASP A O 1
ATOM 920 N N . TYR A 1 122 ? -28.974 0.991 20.012 1.00 87.75 122 TYR A N 1
ATOM 921 C CA . TYR A 1 122 ? -29.907 1.182 18.894 1.00 87.75 122 TYR A CA 1
ATOM 922 C C . TYR A 1 122 ? -29.543 2.348 17.954 1.00 87.75 122 TYR A C 1
ATOM 924 O O . TYR A 1 122 ? -30.045 2.384 16.832 1.00 87.75 122 TYR A O 1
ATOM 932 N N . ASP A 1 123 ? -28.654 3.254 18.376 1.00 88.50 123 ASP A N 1
ATOM 933 C CA . ASP A 1 123 ? -28.129 4.361 17.565 1.00 88.50 123 ASP A CA 1
ATOM 934 C C . ASP A 1 123 ? -26.837 3.973 16.809 1.00 88.50 123 ASP A C 1
ATOM 936 O O . ASP A 1 123 ? -26.223 4.807 16.142 1.00 88.50 123 ASP A O 1
ATOM 940 N N . PHE A 1 124 ? -26.433 2.697 16.880 1.00 87.19 124 PHE A N 1
ATOM 941 C CA . PHE A 1 124 ? -25.207 2.131 16.305 1.00 87.19 124 PHE A CA 1
ATOM 942 C C . PHE A 1 124 ? -23.897 2.689 16.889 1.00 87.19 124 PHE A C 1
ATOM 944 O O . PHE A 1 124 ? -22.832 2.535 16.281 1.00 87.19 124 PHE A O 1
ATOM 951 N N . ASN A 1 125 ? -23.923 3.277 18.092 1.00 88.75 125 ASN A N 1
ATOM 952 C CA . ASN A 1 125 ? -22.687 3.551 18.827 1.00 88.75 125 ASN A CA 1
ATOM 953 C C . ASN A 1 125 ? -22.027 2.216 19.194 1.00 88.75 125 ASN A C 1
ATOM 955 O O . ASN A 1 125 ? -22.719 1.250 19.521 1.00 88.75 125 ASN A O 1
ATOM 959 N N . LEU A 1 126 ? -20.696 2.142 19.139 1.00 91.25 126 LEU A N 1
ATOM 960 C CA . LEU A 1 126 ? -19.949 0.922 19.448 1.00 91.25 126 LEU A CA 1
ATOM 961 C C . LEU A 1 126 ? -19.262 1.018 20.810 1.00 91.25 126 LEU A C 1
ATOM 963 O O . LEU A 1 126 ? -18.744 2.063 21.204 1.00 91.25 126 LEU A O 1
ATOM 967 N N . TYR A 1 127 ? -19.228 -0.114 21.505 1.00 91.69 127 TYR A N 1
ATOM 968 C CA . TYR A 1 127 ? -18.734 -0.250 22.868 1.00 91.69 127 TYR A CA 1
ATOM 969 C C . TYR A 1 127 ? -17.829 -1.470 23.000 1.00 91.69 127 TYR A C 1
ATOM 971 O O . TYR A 1 127 ? -18.160 -2.548 22.510 1.00 91.69 127 TYR A O 1
ATOM 979 N N . TYR A 1 128 ? -16.722 -1.330 23.725 1.00 91.56 128 TYR A N 1
ATOM 980 C CA . TYR A 1 128 ? -15.949 -2.467 24.228 1.00 91.56 128 TYR A CA 1
ATOM 981 C C . TYR A 1 128 ? -16.362 -2.748 25.681 1.00 91.56 128 TYR A C 1
ATOM 983 O O . TYR A 1 128 ? -16.345 -1.834 26.510 1.00 91.56 128 TYR A O 1
ATOM 991 N N . LYS A 1 129 ? -16.760 -3.991 25.987 1.00 90.81 129 LYS A N 1
ATOM 992 C CA . LYS A 1 129 ? -17.178 -4.423 27.331 1.00 90.81 129 LYS A CA 1
ATOM 993 C C . LYS A 1 129 ? -16.042 -5.145 28.053 1.00 90.81 129 LYS A C 1
ATOM 995 O O . LYS A 1 129 ? -15.622 -6.219 27.631 1.00 90.81 129 LYS A O 1
ATOM 1000 N N . GLU A 1 130 ? -15.624 -4.612 29.197 1.00 87.88 130 GLU A N 1
ATOM 1001 C CA . GLU A 1 130 ? -14.620 -5.221 30.078 1.00 87.88 130 GLU A CA 1
ATOM 1002 C C . GLU A 1 130 ? -14.944 -4.909 31.544 1.00 87.88 130 GLU A C 1
ATOM 1004 O O . GLU A 1 130 ? -15.490 -3.854 31.851 1.00 87.88 130 GLU A O 1
ATOM 1009 N N . ASN A 1 131 ? -14.678 -5.847 32.462 1.00 86.81 131 ASN A N 1
ATOM 1010 C CA . ASN A 1 131 ? -15.009 -5.722 33.896 1.00 86.81 131 ASN A CA 1
ATOM 1011 C C . ASN A 1 131 ? -16.488 -5.344 34.182 1.00 86.81 131 ASN A C 1
ATOM 1013 O O . ASN A 1 131 ? -16.800 -4.684 35.170 1.00 86.81 131 ASN A O 1
ATOM 1017 N N . ASN A 1 132 ? -17.398 -5.773 33.297 1.00 86.31 132 ASN A N 1
ATOM 1018 C CA . ASN A 1 132 ? -18.819 -5.396 33.227 1.00 86.31 132 ASN A CA 1
ATOM 1019 C C . ASN A 1 132 ? -19.109 -3.883 33.107 1.00 86.31 132 ASN A C 1
ATOM 1021 O O . ASN A 1 132 ? -20.211 -3.438 33.418 1.00 86.31 132 ASN A O 1
ATOM 1025 N N . GLN A 1 133 ? -18.143 -3.107 32.616 1.00 88.00 133 GLN A N 1
ATOM 1026 C CA . GLN A 1 133 ? -18.306 -1.722 32.175 1.00 88.00 133 GLN A CA 1
ATOM 1027 C C . GLN A 1 133 ? -18.243 -1.647 30.645 1.00 88.00 133 GLN A C 1
ATOM 1029 O O . GLN A 1 133 ? -17.678 -2.532 29.999 1.00 88.00 133 GLN A O 1
ATOM 1034 N N . TYR A 1 134 ? -18.821 -0.591 30.073 1.00 90.56 134 TYR A N 1
ATOM 1035 C CA . TYR A 1 134 ? -18.846 -0.345 28.632 1.00 90.56 134 TYR A CA 1
ATOM 1036 C C . TYR A 1 134 ? -18.073 0.937 28.329 1.00 90.56 134 TYR A C 1
ATOM 1038 O O . TYR A 1 134 ? -18.382 2.002 28.863 1.00 90.56 134 TYR A O 1
ATOM 1046 N N . TYR A 1 135 ? -17.062 0.836 27.472 1.00 90.12 135 TYR A N 1
ATOM 1047 C CA . TYR A 1 135 ? -16.236 1.966 27.055 1.00 90.12 135 TYR A CA 1
ATOM 1048 C C . TYR A 1 135 ? -16.552 2.309 25.594 1.00 90.12 135 TYR A C 1
ATOM 1050 O O . TYR A 1 135 ? -16.493 1.399 24.760 1.00 90.12 135 TYR A O 1
ATOM 1058 N N . PRO A 1 136 ? -16.863 3.577 25.252 1.00 90.62 136 PRO A N 1
ATOM 1059 C CA . PRO A 1 136 ? -17.085 3.989 23.867 1.00 90.62 136 PRO A CA 1
ATOM 1060 C C . PRO A 1 136 ? -15.902 3.598 22.979 1.00 90.62 136 PRO A C 1
ATOM 1062 O O . PRO A 1 136 ? -14.749 3.813 23.354 1.00 90.62 136 PRO A O 1
ATOM 1065 N N . ALA A 1 137 ? -16.167 3.032 21.808 1.00 89.62 137 ALA A N 1
ATOM 1066 C CA . ALA A 1 137 ? -15.153 2.491 20.915 1.00 89.62 137 ALA A CA 1
ATOM 1067 C C . ALA A 1 137 ? -15.396 2.928 19.467 1.00 89.62 137 ALA A C 1
ATOM 1069 O O . ALA A 1 137 ? -16.529 2.998 19.004 1.00 89.62 137 ALA A O 1
ATOM 1070 N N . ILE A 1 138 ? -14.319 3.199 18.727 1.00 88.69 138 ILE A N 1
ATOM 1071 C CA . ILE A 1 138 ? -14.377 3.426 17.277 1.00 88.69 138 ILE A CA 1
ATOM 1072 C C . ILE A 1 138 ? -13.308 2.570 16.609 1.00 88.69 138 ILE A C 1
ATOM 1074 O O . ILE A 1 138 ? -12.130 2.675 16.954 1.00 88.69 138 ILE A O 1
ATOM 1078 N N . PHE A 1 139 ? -13.719 1.755 15.641 1.00 87.56 139 PHE A N 1
ATOM 1079 C CA . PHE A 1 139 ? -12.809 1.004 14.784 1.00 87.56 139 PHE A CA 1
ATOM 1080 C C . PHE A 1 139 ? -12.292 1.864 13.631 1.00 87.56 139 PHE A C 1
ATOM 1082 O O . PHE A 1 139 ? -13.036 2.663 13.062 1.00 87.56 139 PHE A O 1
ATOM 1089 N N . THR A 1 140 ? -11.027 1.681 13.261 1.00 87.12 140 THR A N 1
ATOM 1090 C CA . THR A 1 140 ? -10.416 2.311 12.085 1.00 87.12 140 THR A CA 1
ATOM 1091 C C . THR A 1 140 ? -9.681 1.286 11.223 1.00 87.12 140 THR A C 1
ATOM 1093 O O . THR A 1 140 ? -9.288 0.209 11.680 1.00 87.12 140 THR A O 1
ATOM 1096 N N . GLY A 1 141 ? -9.534 1.621 9.939 1.00 84.75 141 GLY A N 1
ATOM 1097 C CA . GLY A 1 141 ? -9.023 0.710 8.919 1.00 84.75 141 GLY A CA 1
ATOM 1098 C C . GLY A 1 141 ? -10.092 -0.152 8.256 1.00 84.75 141 GLY A C 1
ATOM 1099 O O . GLY A 1 141 ? -11.104 -0.487 8.869 1.00 84.75 141 GLY A O 1
ATOM 1100 N N . ALA A 1 142 ? -9.832 -0.574 7.014 1.00 82.06 142 ALA A N 1
ATOM 1101 C CA . ALA A 1 142 ? -10.706 -1.503 6.289 1.00 82.06 142 ALA A CA 1
ATOM 1102 C C . ALA A 1 142 ? -10.874 -2.853 7.017 1.00 82.06 142 ALA A C 1
ATOM 1104 O O . ALA A 1 142 ? -11.914 -3.493 6.919 1.00 82.06 142 ALA A O 1
ATOM 1105 N N . GLU A 1 143 ? -9.857 -3.257 7.782 1.00 82.25 143 GLU A N 1
ATOM 1106 C CA . GLU A 1 143 ? -9.810 -4.526 8.518 1.00 82.25 143 GLU A CA 1
ATOM 1107 C C . GLU A 1 143 ? -10.528 -4.492 9.876 1.00 82.25 143 GLU A C 1
ATOM 1109 O O . GLU A 1 143 ? -10.674 -5.537 10.505 1.00 82.25 143 GLU A O 1
ATOM 1114 N N . GLN A 1 144 ? -10.908 -3.303 10.366 1.00 84.44 144 GLN A N 1
ATOM 1115 C CA . GLN A 1 144 ? -11.484 -3.094 11.705 1.00 84.44 144 GLN A CA 1
ATOM 1116 C C . GLN A 1 144 ? -10.638 -3.711 12.845 1.00 84.44 144 GLN A C 1
ATOM 1118 O O . GLN A 1 144 ? -11.155 -4.133 13.876 1.00 84.44 144 GLN A O 1
ATOM 1123 N N . ARG A 1 145 ? -9.309 -3.763 12.667 1.00 88.00 145 ARG A N 1
ATOM 1124 C CA . ARG A 1 145 ? -8.354 -4.291 13.662 1.00 88.00 145 ARG A CA 1
ATOM 1125 C C . ARG A 1 145 ? -7.756 -3.214 14.565 1.00 88.00 145 ARG A C 1
ATOM 1127 O O . ARG A 1 145 ? -7.240 -3.555 15.622 1.00 88.00 145 ARG A O 1
ATOM 1134 N N . ILE A 1 146 ? -7.830 -1.933 14.198 1.00 90.25 146 ILE A N 1
ATOM 1135 C CA . ILE A 1 146 ? -7.449 -0.828 15.088 1.00 90.25 146 ILE A CA 1
ATOM 1136 C C . ILE A 1 146 ? -8.700 -0.337 15.808 1.00 90.25 146 ILE A C 1
ATOM 1138 O O . ILE A 1 146 ? -9.705 -0.046 15.163 1.00 90.25 146 ILE A O 1
ATOM 1142 N N . ILE A 1 147 ? -8.637 -0.235 17.135 1.00 89.44 147 ILE A N 1
ATOM 1143 C CA . ILE A 1 147 ? -9.742 0.241 17.973 1.00 89.44 147 ILE A CA 1
ATOM 1144 C C . ILE A 1 147 ? -9.269 1.394 18.864 1.00 89.44 147 ILE A C 1
ATOM 1146 O O . ILE A 1 147 ? -8.258 1.294 19.562 1.00 89.44 147 ILE A O 1
ATOM 1150 N N . HIS A 1 148 ? -10.008 2.503 18.838 1.00 89.88 148 HIS A N 1
ATOM 1151 C CA . HIS A 1 148 ? -9.802 3.663 19.702 1.00 89.88 148 HIS A CA 1
ATOM 1152 C C . HIS A 1 148 ? -10.877 3.663 20.792 1.00 89.88 148 HIS A C 1
ATOM 1154 O O . HIS A 1 148 ? -12.024 4.051 20.548 1.00 89.88 148 HIS A O 1
ATOM 1160 N N . ILE A 1 149 ? -10.502 3.213 21.985 1.00 89.31 149 ILE A N 1
ATOM 1161 C CA . ILE A 1 149 ? -11.391 3.072 23.142 1.00 89.31 149 ILE A CA 1
ATOM 1162 C C . ILE A 1 149 ? -11.301 4.349 23.981 1.00 89.31 149 ILE A C 1
ATOM 1164 O O . ILE A 1 149 ? -10.204 4.861 24.196 1.00 89.31 149 ILE A O 1
ATOM 1168 N N . GLY A 1 150 ? -12.434 4.871 24.443 1.00 84.50 150 GLY A N 1
ATOM 1169 C CA . GLY A 1 150 ? -12.561 6.164 25.117 1.00 84.50 150 GLY A CA 1
ATOM 1170 C C . GLY A 1 150 ? -13.102 7.267 24.202 1.00 84.50 150 GLY A C 1
ATOM 1171 O O . GLY A 1 150 ? -12.934 7.233 22.975 1.00 84.50 150 GLY A O 1
ATOM 1172 N N . ALA A 1 151 ? -13.774 8.246 24.815 1.00 73.31 151 ALA A N 1
ATOM 1173 C CA . ALA A 1 151 ? -14.457 9.343 24.133 1.00 73.31 151 ALA A CA 1
ATOM 1174 C C . ALA A 1 151 ? -13.486 10.239 23.344 1.00 73.31 151 ALA A C 1
ATOM 1176 O O . ALA A 1 151 ? -12.380 10.545 23.789 1.00 73.31 151 ALA A O 1
ATOM 1177 N N . SER A 1 152 ? -13.911 10.708 22.166 1.00 64.62 152 SER A N 1
ATOM 1178 C CA . SER A 1 152 ? -12.999 11.351 21.206 1.00 64.62 152 SER A CA 1
ATOM 1179 C C . SER A 1 152 ? -12.469 12.739 21.606 1.00 64.62 152 SER A C 1
ATOM 1181 O O . SER A 1 152 ? -11.632 13.276 20.883 1.00 64.62 152 SER A O 1
ATOM 1183 N N . ALA A 1 153 ? -12.944 13.316 22.713 1.00 63.75 153 ALA A N 1
ATOM 1184 C CA . ALA A 1 153 ? -12.610 14.672 23.158 1.00 63.75 153 ALA A CA 1
ATOM 1185 C C . ALA A 1 153 ? -11.727 14.738 24.422 1.00 63.75 153 ALA A C 1
ATOM 1187 O O . ALA A 1 153 ? -11.246 15.818 24.752 1.00 63.75 153 ALA A O 1
ATOM 1188 N N . GLU A 1 154 ? -11.516 13.620 25.130 1.00 65.19 154 GLU A N 1
ATOM 1189 C CA . GLU A 1 154 ? -10.906 13.626 26.473 1.00 65.19 154 GLU A CA 1
ATOM 1190 C C . GLU A 1 154 ? -9.691 12.697 26.570 1.00 65.19 154 GLU A C 1
ATOM 1192 O O . GLU A 1 154 ? -8.548 13.144 26.512 1.00 65.19 154 GLU A O 1
ATOM 1197 N N . ASN A 1 155 ? -9.932 11.390 26.696 1.00 69.81 155 ASN A N 1
ATOM 1198 C CA . ASN A 1 155 ? -8.904 10.361 26.774 1.00 69.81 155 ASN A CA 1
ATOM 1199 C C . ASN A 1 155 ? -9.279 9.200 25.858 1.00 69.81 155 ASN A C 1
ATOM 1201 O O . ASN A 1 155 ? -10.419 8.734 25.864 1.00 69.81 155 ASN A O 1
ATOM 1205 N N . ARG A 1 156 ? -8.292 8.704 25.108 1.00 82.44 156 ARG A N 1
ATOM 1206 C CA . ARG A 1 156 ? -8.416 7.487 24.305 1.00 82.44 156 ARG A CA 1
ATOM 1207 C C . ARG A 1 156 ? -7.237 6.556 24.553 1.00 82.44 156 ARG A C 1
ATOM 1209 O O . ARG A 1 156 ? -6.150 7.003 24.928 1.00 82.44 156 ARG A O 1
ATOM 1216 N N . ILE A 1 157 ? -7.434 5.273 24.279 1.00 86.88 157 ILE A N 1
ATOM 1217 C CA . ILE A 1 157 ? -6.377 4.272 24.153 1.00 86.88 157 ILE A CA 1
ATOM 1218 C C . ILE A 1 157 ? -6.537 3.588 22.797 1.00 86.88 157 ILE A C 1
ATOM 1220 O O . ILE A 1 157 ? -7.632 3.156 22.442 1.00 86.88 157 ILE A O 1
ATOM 1224 N N . THR A 1 158 ? -5.453 3.519 22.024 1.00 88.25 158 THR A N 1
ATOM 1225 C CA . THR A 1 158 ? -5.442 2.865 20.711 1.00 88.25 158 THR A CA 1
ATOM 1226 C C . THR A 1 158 ? -4.822 1.479 20.831 1.00 88.25 158 THR A C 1
ATOM 1228 O O . THR A 1 158 ? -3.687 1.321 21.291 1.00 88.25 158 THR A O 1
ATOM 1231 N N . CYS A 1 159 ? -5.590 0.471 20.432 1.00 90.00 159 CYS A N 1
ATOM 1232 C CA . CYS A 1 159 ? -5.252 -0.941 20.571 1.00 90.00 159 CYS A CA 1
ATOM 1233 C C . CYS A 1 159 ? -5.357 -1.648 19.218 1.00 90.00 159 CYS A C 1
ATOM 1235 O O . CYS A 1 159 ? -6.053 -1.177 18.315 1.00 90.00 159 CYS A O 1
ATOM 1237 N N . LEU A 1 160 ? -4.706 -2.804 19.111 1.00 90.81 160 LEU A N 1
ATOM 1238 C CA . LEU A 1 160 ? -5.007 -3.794 18.082 1.00 90.81 160 LEU A CA 1
ATOM 1239 C C . LEU A 1 160 ? -5.996 -4.782 18.703 1.00 90.81 160 LEU A C 1
ATOM 1241 O O . LEU A 1 160 ? -5.767 -5.281 19.808 1.00 90.81 160 LEU A O 1
ATOM 1245 N N . PHE A 1 161 ? -7.104 -5.016 18.015 1.00 89.81 161 PHE A N 1
ATOM 1246 C CA . PHE A 1 161 ? -8.192 -5.889 18.432 1.00 89.81 161 PHE A CA 1
ATOM 1247 C C . PHE A 1 161 ? -8.168 -7.170 17.606 1.00 89.81 161 PHE A C 1
ATOM 1249 O O . PHE A 1 161 ? -8.115 -7.126 16.374 1.00 89.81 161 PHE A O 1
ATOM 1256 N N . ASN A 1 162 ? -8.231 -8.312 18.285 1.00 88.44 162 ASN A N 1
ATOM 1257 C CA . ASN A 1 162 ? -8.452 -9.592 17.637 1.00 88.44 162 ASN A CA 1
ATOM 1258 C C . ASN A 1 162 ? -9.934 -10.003 17.800 1.00 88.44 162 ASN A C 1
ATOM 1260 O O . ASN A 1 162 ? -10.364 -10.243 18.926 1.00 88.44 162 ASN A O 1
ATOM 1264 N N . PRO A 1 163 ? -10.737 -10.085 16.721 1.00 84.06 163 PRO A N 1
ATOM 1265 C CA . PRO A 1 163 ? -12.155 -10.439 16.803 1.00 84.06 163 PRO A CA 1
ATOM 1266 C C . PRO A 1 163 ? -12.374 -11.897 17.223 1.00 84.06 163 PRO A C 1
ATOM 1268 O O . PRO A 1 163 ? -13.373 -12.203 17.873 1.00 84.06 163 PRO A O 1
ATOM 1271 N N . ASP A 1 164 ? -11.417 -12.773 16.897 1.00 85.94 164 ASP A N 1
ATOM 1272 C CA . ASP A 1 164 ? -11.513 -14.225 17.069 1.00 85.94 164 ASP A CA 1
ATOM 1273 C C . ASP A 1 164 ? -11.546 -14.631 18.558 1.00 85.94 164 ASP A C 1
ATOM 1275 O O . ASP A 1 164 ? -12.238 -15.572 18.950 1.00 85.94 164 ASP A O 1
ATOM 1279 N N . ASP A 1 165 ? -10.832 -13.889 19.412 1.00 86.06 165 ASP A N 1
ATOM 1280 C CA . ASP A 1 165 ? -10.759 -14.092 20.864 1.00 86.06 165 ASP A CA 1
ATOM 1281 C C . ASP A 1 165 ? -11.179 -12.855 21.689 1.00 86.06 165 ASP A C 1
ATOM 1283 O O . ASP A 1 165 ? -11.263 -12.946 22.919 1.00 86.06 165 ASP A O 1
ATOM 1287 N N . GLY A 1 166 ? -11.505 -11.730 21.048 1.00 83.94 166 GLY A N 1
ATOM 1288 C CA . GLY A 1 166 ? -11.890 -10.467 21.682 1.00 83.94 166 GLY A CA 1
ATOM 1289 C C . GLY A 1 166 ? -10.763 -9.756 22.441 1.00 83.94 166 GLY A C 1
ATOM 1290 O O . GLY A 1 166 ? -11.058 -8.872 23.249 1.00 83.94 166 GLY A O 1
ATOM 1291 N N . VAL A 1 167 ? -9.502 -10.164 22.258 1.00 86.38 167 VAL A N 1
ATOM 1292 C CA . VAL A 1 167 ? -8.353 -9.651 23.014 1.00 86.38 167 VAL A CA 1
ATOM 1293 C C . VAL A 1 167 ? -7.859 -8.326 22.436 1.00 86.38 167 VAL A C 1
ATOM 1295 O O . VAL A 1 167 ? -7.737 -8.141 21.223 1.00 86.38 167 VAL A O 1
ATOM 1298 N N . LEU A 1 168 ? -7.520 -7.410 23.344 1.00 88.12 168 LEU A N 1
ATOM 1299 C CA . LEU A 1 168 ? -6.804 -6.178 23.048 1.00 88.12 168 LEU A CA 1
ATOM 1300 C C . LEU A 1 168 ? -5.312 -6.337 23.342 1.00 88.12 168 LEU A C 1
ATOM 1302 O O . LEU A 1 168 ? -4.923 -6.787 24.421 1.00 88.12 168 LEU A O 1
ATOM 1306 N N . ILE A 1 169 ? -4.480 -5.865 22.419 1.00 88.25 169 ILE A N 1
ATOM 1307 C CA . ILE A 1 169 ? -3.060 -5.594 22.659 1.00 88.25 169 ILE A CA 1
ATOM 1308 C C . ILE A 1 169 ? -2.764 -4.119 22.376 1.00 88.25 169 ILE A C 1
ATOM 1310 O O . ILE A 1 169 ? -3.400 -3.492 21.529 1.00 88.25 169 ILE A O 1
ATOM 1314 N N . SER A 1 170 ? -1.796 -3.537 23.086 1.00 82.62 170 SER A N 1
ATOM 1315 C CA . SER A 1 170 ? -1.345 -2.165 22.810 1.00 82.62 170 SER A CA 1
ATOM 1316 C C . SER A 1 170 ? -0.887 -2.020 21.354 1.00 82.62 170 SER A C 1
ATOM 1318 O O . SER A 1 170 ? -0.160 -2.878 20.856 1.00 82.62 170 SER A O 1
ATOM 1320 N N . ALA A 1 171 ? -1.250 -0.913 20.692 1.00 81.94 171 ALA A N 1
ATOM 1321 C CA . ALA A 1 171 ? -0.912 -0.674 19.285 1.00 81.94 171 ALA A CA 1
ATOM 1322 C C . ALA A 1 171 ? 0.596 -0.612 18.970 1.00 81.94 171 ALA A C 1
ATOM 1324 O O . ALA A 1 171 ? 0.982 -0.696 17.806 1.00 81.94 171 ALA A O 1
ATOM 1325 N N . GLY A 1 172 ? 1.449 -0.503 19.993 1.00 75.62 172 GLY A N 1
ATOM 1326 C CA . GLY A 1 172 ? 2.901 -0.597 19.875 1.00 75.62 172 GLY A CA 1
ATOM 1327 C C . GLY A 1 172 ? 3.626 0.619 20.445 1.00 75.62 172 GLY A C 1
ATOM 1328 O O . GLY A 1 172 ? 3.067 1.706 20.608 1.00 75.62 172 GLY A O 1
ATOM 1329 N N . LYS A 1 173 ? 4.915 0.449 20.761 1.00 73.88 173 LYS A N 1
ATOM 1330 C CA . LYS A 1 173 ? 5.734 1.528 21.329 1.00 73.88 173 LYS A CA 1
ATOM 1331 C C . LYS A 1 173 ? 5.897 2.664 20.314 1.00 73.88 173 LYS A C 1
ATOM 1333 O O . LYS A 1 173 ? 6.557 2.496 19.294 1.00 73.88 173 LYS A O 1
ATOM 1338 N N . GLY A 1 174 ? 5.372 3.838 20.654 1.00 76.12 174 GLY A N 1
ATOM 1339 C CA . GLY A 1 174 ? 5.439 5.036 19.813 1.00 76.12 174 GLY A CA 1
ATOM 1340 C C . GLY A 1 174 ? 4.203 5.269 18.943 1.00 76.12 174 GLY A C 1
ATOM 1341 O O . GLY A 1 174 ? 4.147 6.307 18.284 1.00 76.12 174 GLY A O 1
ATOM 1342 N N . ILE A 1 175 ? 3.207 4.375 18.977 1.00 82.44 175 ILE A N 1
ATOM 1343 C CA . ILE A 1 175 ? 1.888 4.668 18.413 1.00 82.44 175 ILE A CA 1
ATOM 1344 C C . ILE A 1 175 ? 1.144 5.642 19.336 1.00 82.44 175 ILE A C 1
ATOM 1346 O O . ILE A 1 175 ? 1.195 5.527 20.561 1.00 82.44 175 ILE A O 1
ATOM 1350 N N . SER A 1 176 ? 0.500 6.641 18.740 1.00 76.69 176 SER A N 1
ATOM 1351 C CA . SER A 1 176 ? -0.229 7.698 19.439 1.00 76.69 176 SER A CA 1
ATOM 1352 C C . SER A 1 176 ? -1.687 7.316 19.643 1.00 76.69 176 SER A C 1
ATOM 1354 O O . SER A 1 176 ? -2.376 6.948 18.694 1.00 76.69 176 SER A O 1
ATOM 1356 N N . ASN A 1 177 ? -2.182 7.492 20.867 1.00 74.88 177 ASN A N 1
ATOM 1357 C CA . ASN A 1 177 ? -3.582 7.233 21.191 1.00 74.88 177 ASN A CA 1
ATOM 1358 C C . ASN A 1 177 ? -4.566 8.252 20.589 1.00 74.88 177 ASN A C 1
ATOM 1360 O O . ASN A 1 177 ? -5.763 7.976 20.554 1.00 74.88 177 ASN A O 1
ATOM 1364 N N . THR A 1 178 ? -4.083 9.431 20.180 1.00 74.38 178 THR A N 1
ATOM 1365 C CA . THR A 1 178 ? -4.922 10.596 19.838 1.00 74.38 178 THR A CA 1
ATOM 1366 C C . THR A 1 178 ? -4.626 11.206 18.469 1.00 74.38 178 THR A C 1
ATOM 1368 O O . THR A 1 178 ? -5.474 11.917 17.942 1.00 74.38 178 THR A O 1
ATOM 1371 N N . SER A 1 179 ? -3.454 10.939 17.880 1.00 82.75 179 SER A N 1
ATOM 1372 C CA . SER A 1 179 ? -3.058 11.479 16.566 1.00 82.75 179 SER A CA 1
ATOM 1373 C C . SER A 1 179 ? -2.930 10.430 15.458 1.00 82.75 179 SER A C 1
ATOM 1375 O O . SER A 1 179 ? -2.550 10.794 14.347 1.00 82.75 179 SER A O 1
ATOM 1377 N N . LEU A 1 180 ? -3.245 9.155 15.730 1.00 88.06 180 LEU A N 1
ATOM 1378 C CA . LEU A 1 180 ? -3.383 8.125 14.697 1.00 88.06 180 LEU A CA 1
ATOM 1379 C C . LEU A 1 180 ? -4.725 8.291 13.966 1.00 88.06 180 LEU A C 1
ATOM 1381 O O . LEU A 1 180 ? -5.783 8.333 14.588 1.00 88.06 180 LEU A O 1
ATOM 1385 N N . SER A 1 181 ? -4.665 8.352 12.641 1.00 88.81 181 SER A N 1
ATOM 1386 C CA . SER A 1 181 ? -5.796 8.504 11.721 1.00 88.81 181 SER A CA 1
ATOM 1387 C C . SER A 1 181 ? -5.658 7.521 10.555 1.00 88.81 181 SER A C 1
ATOM 1389 O O . SER A 1 181 ? -4.554 7.051 10.281 1.00 88.81 181 SER A O 1
ATOM 1391 N N . PHE A 1 182 ? -6.753 7.198 9.867 1.00 90.44 182 PHE A N 1
ATOM 1392 C CA . PHE A 1 182 ? -6.759 6.256 8.742 1.00 90.44 182 PHE A CA 1
ATOM 1393 C C . PHE A 1 182 ? -7.020 6.973 7.409 1.00 90.44 182 PHE A C 1
ATOM 1395 O O . PHE A 1 182 ? -7.924 7.800 7.307 1.00 90.44 182 PHE A O 1
ATOM 1402 N N . ILE A 1 183 ? -6.225 6.648 6.389 1.00 90.12 183 ILE A N 1
ATOM 1403 C CA . ILE A 1 183 ? -6.318 7.175 5.025 1.00 90.12 183 ILE A CA 1
ATOM 1404 C C . ILE A 1 183 ? -6.978 6.106 4.154 1.00 90.12 183 ILE A C 1
ATOM 1406 O O . ILE A 1 183 ? -6.337 5.155 3.695 1.00 90.12 183 ILE A O 1
ATOM 1410 N N . HIS A 1 184 ? -8.280 6.282 3.929 1.00 85.31 184 HIS A N 1
ATOM 1411 C CA . HIS A 1 184 ? -9.125 5.329 3.210 1.00 85.31 184 HIS A CA 1
ATOM 1412 C C . HIS A 1 184 ? -8.643 5.052 1.779 1.00 85.31 184 HIS A C 1
ATOM 1414 O O . HIS A 1 184 ? -8.651 3.897 1.360 1.00 85.31 184 HIS A O 1
ATOM 1420 N N . SER A 1 185 ? -8.172 6.076 1.057 1.00 82.19 185 SER A N 1
ATOM 1421 C CA . SER A 1 185 ? -7.788 5.983 -0.361 1.00 82.19 185 SER A CA 1
ATOM 1422 C C . SER A 1 185 ? -6.604 5.045 -0.643 1.00 82.19 185 SER A C 1
ATOM 1424 O O . SER A 1 185 ? -6.445 4.593 -1.773 1.00 82.19 185 SER A O 1
ATOM 1426 N N . VAL A 1 186 ? -5.790 4.703 0.367 1.00 85.94 186 VAL A N 1
ATOM 1427 C CA . VAL A 1 186 ? -4.615 3.816 0.217 1.00 85.94 186 VAL A CA 1
ATOM 1428 C C . VAL A 1 186 ? -4.491 2.731 1.300 1.00 85.94 186 VAL A C 1
ATOM 1430 O O . VAL A 1 186 ? -3.516 1.991 1.308 1.00 85.94 186 VAL A O 1
ATOM 1433 N N . ASN A 1 187 ? -5.477 2.591 2.195 1.00 87.81 187 ASN A N 1
ATOM 1434 C CA . ASN A 1 187 ? -5.481 1.632 3.314 1.00 87.81 187 ASN A CA 1
ATOM 1435 C C . ASN A 1 187 ? -4.265 1.739 4.269 1.00 87.81 187 ASN A C 1
ATOM 1437 O O . ASN A 1 187 ? -3.765 0.737 4.782 1.00 87.81 187 ASN A O 1
ATOM 1441 N N . LEU A 1 188 ? -3.803 2.965 4.535 1.00 92.12 188 LEU A N 1
ATOM 1442 C CA . LEU A 1 188 ? -2.684 3.259 5.441 1.00 92.12 188 LEU A CA 1
ATOM 1443 C C . LEU A 1 188 ? -3.130 4.141 6.608 1.00 92.12 188 LEU A C 1
ATOM 1445 O O . LEU A 1 188 ? -4.152 4.816 6.536 1.00 92.12 188 LEU A O 1
ATOM 1449 N N . TYR A 1 189 ? -2.337 4.189 7.674 1.00 92.50 189 TYR A N 1
ATOM 1450 C CA . TYR A 1 189 ? -2.572 5.060 8.823 1.00 92.50 189 TYR A CA 1
ATOM 1451 C C . TYR A 1 189 ? -1.531 6.178 8.868 1.00 92.50 189 TYR A C 1
ATOM 1453 O O . TYR A 1 189 ? -0.341 5.951 8.640 1.00 92.50 189 TYR A O 1
ATOM 1461 N N . LYS A 1 190 ? -1.970 7.391 9.200 1.00 93.56 190 LYS A N 1
ATOM 1462 C CA . LYS A 1 190 ? -1.124 8.570 9.407 1.00 93.56 190 LYS A CA 1
ATOM 1463 C C . LYS A 1 190 ? -1.151 8.948 10.876 1.00 93.56 190 LYS A C 1
ATOM 1465 O O . LYS A 1 190 ? -2.223 9.141 11.446 1.00 93.56 190 LYS A O 1
ATOM 1470 N N . GLN A 1 191 ? 0.027 9.092 11.468 1.00 91.62 191 GLN A N 1
ATOM 1471 C CA . GLN A 1 191 ? 0.191 9.615 12.816 1.00 91.62 191 GLN A CA 1
ATOM 1472 C C . GLN A 1 191 ? 1.018 10.896 12.791 1.00 91.62 191 GLN A C 1
ATOM 1474 O O . GLN A 1 191 ? 2.218 10.857 12.510 1.00 91.62 191 GLN A O 1
ATOM 1479 N N . THR A 1 192 ? 0.400 12.017 13.158 1.00 88.12 192 THR A N 1
ATOM 1480 C CA . THR A 1 192 ? 1.125 13.269 13.418 1.00 88.12 192 THR A CA 1
ATOM 1481 C C . THR A 1 192 ? 2.001 13.098 14.660 1.00 88.12 192 THR A C 1
ATOM 1483 O O . THR A 1 192 ? 1.535 12.599 15.692 1.00 88.12 192 THR A O 1
ATOM 1486 N N . LEU A 1 193 ? 3.275 13.480 14.565 1.00 83.19 193 LEU A N 1
ATOM 1487 C CA . LEU A 1 193 ? 4.229 13.398 15.672 1.00 83.19 193 LEU A CA 1
ATOM 1488 C C . LEU A 1 193 ? 3.990 14.526 16.700 1.00 83.19 193 LEU A C 1
ATOM 1490 O O . LEU A 1 193 ? 3.364 15.532 16.364 1.00 83.19 193 LEU A O 1
ATOM 1494 N N . PRO A 1 194 ? 4.513 14.416 17.940 1.00 78.38 194 PRO A N 1
ATOM 1495 C CA . PRO A 1 194 ? 4.323 15.438 18.979 1.00 78.38 194 PRO A CA 1
ATOM 1496 C C . PRO A 1 194 ? 4.868 16.839 18.649 1.00 78.38 194 PRO A C 1
ATOM 1498 O O . PRO A 1 194 ? 4.560 17.787 19.362 1.00 78.38 194 PRO A O 1
ATOM 1501 N N . ASP A 1 195 ? 5.668 16.988 17.587 1.00 78.50 195 ASP A N 1
ATOM 1502 C CA . ASP A 1 195 ? 6.131 18.289 17.084 1.00 78.50 195 ASP A CA 1
ATOM 1503 C C . ASP A 1 195 ? 5.087 19.039 16.227 1.00 78.50 195 ASP A C 1
ATOM 1505 O O . ASP A 1 195 ? 5.310 20.197 15.866 1.00 78.50 195 ASP A O 1
ATOM 1509 N N . GLY A 1 196 ? 3.963 18.391 15.890 1.00 74.56 196 GLY A N 1
ATOM 1510 C CA . GLY A 1 196 ? 2.872 18.948 15.085 1.00 74.56 196 GLY A CA 1
ATOM 1511 C C . GLY A 1 196 ? 3.212 19.213 13.613 1.00 74.56 196 GLY A C 1
ATOM 1512 O O . GLY A 1 196 ? 2.386 19.778 12.901 1.00 74.56 196 GLY A O 1
ATOM 1513 N N . LYS A 1 197 ? 4.412 18.840 13.149 1.00 78.00 197 LYS A N 1
ATOM 1514 C CA . LYS A 1 197 ? 4.942 19.164 11.811 1.00 78.00 197 LYS A CA 1
ATOM 1515 C C . LYS A 1 197 ? 5.266 17.921 10.998 1.00 78.00 197 LYS A C 1
ATOM 1517 O O . LYS A 1 197 ? 5.017 17.890 9.798 1.00 78.00 197 LYS A O 1
ATOM 1522 N N . ASN A 1 198 ? 5.822 16.905 11.645 1.00 84.19 198 ASN A N 1
ATOM 1523 C CA . ASN A 1 198 ? 6.162 15.639 11.022 1.00 84.19 198 ASN A CA 1
ATOM 1524 C C . ASN A 1 198 ? 5.009 14.640 11.167 1.00 84.19 198 ASN A C 1
ATOM 1526 O O . ASN A 1 198 ? 4.240 14.668 12.129 1.00 84.19 198 ASN A O 1
ATOM 1530 N N . SER A 1 199 ? 4.913 13.710 10.222 1.00 91.06 199 SER A N 1
ATOM 1531 C CA . SER A 1 199 ? 4.027 12.547 10.307 1.00 91.06 199 SER A CA 1
ATOM 1532 C C . SER A 1 199 ? 4.836 11.266 10.143 1.00 91.06 199 SER A C 1
ATOM 1534 O O . SER A 1 199 ? 5.837 11.249 9.428 1.00 91.06 199 SER A O 1
ATOM 1536 N N . MET A 1 200 ? 4.398 10.185 10.784 1.00 92.56 200 MET A N 1
ATOM 1537 C CA . MET A 1 200 ? 4.768 8.832 10.375 1.00 92.56 200 MET A CA 1
ATOM 1538 C C . MET A 1 200 ? 3.588 8.175 9.659 1.00 92.56 200 MET A C 1
ATOM 1540 O O . MET A 1 200 ? 2.431 8.392 10.025 1.00 92.56 200 MET A O 1
ATOM 1544 N N . TYR A 1 201 ? 3.902 7.357 8.662 1.00 94.44 201 TYR A N 1
ATOM 1545 C CA . TYR A 1 201 ? 2.934 6.578 7.903 1.00 94.44 201 TYR A CA 1
ATOM 1546 C C . TYR A 1 201 ? 3.136 5.092 8.210 1.00 94.44 201 TYR A C 1
ATOM 1548 O O . TYR A 1 201 ? 4.262 4.580 8.198 1.00 94.44 201 TYR A O 1
ATOM 1556 N N . LEU A 1 202 ? 2.042 4.416 8.540 1.00 93.69 202 LEU A N 1
ATOM 1557 C CA . LEU A 1 202 ? 2.010 3.068 9.094 1.00 93.69 202 LEU A CA 1
ATOM 1558 C C . LEU A 1 202 ? 1.092 2.190 8.239 1.00 93.69 202 LEU A C 1
ATOM 1560 O O . LEU A 1 202 ? 0.016 2.629 7.835 1.00 93.69 202 LEU A O 1
ATOM 1564 N N . ARG A 1 203 ? 1.475 0.933 8.028 1.00 92.69 203 ARG A N 1
ATOM 1565 C CA . ARG A 1 203 ? 0.584 -0.110 7.502 1.00 92.69 203 ARG A CA 1
ATOM 1566 C C . ARG A 1 203 ? 0.180 -1.065 8.614 1.00 92.69 203 ARG A C 1
ATOM 1568 O O . ARG A 1 203 ? 0.943 -1.257 9.558 1.00 92.69 203 ARG A O 1
ATOM 1575 N N . PHE A 1 204 ? -0.975 -1.700 8.474 1.00 90.75 204 PHE A N 1
ATOM 1576 C CA . PHE A 1 204 ? -1.360 -2.833 9.311 1.00 90.75 204 PHE A CA 1
ATOM 1577 C C . PHE A 1 204 ? -1.054 -4.144 8.581 1.00 90.75 204 PHE A C 1
ATOM 1579 O O . PHE A 1 204 ? -1.415 -4.297 7.416 1.00 90.75 204 PHE A O 1
ATOM 1586 N N . ASP A 1 205 ? -0.393 -5.076 9.261 1.00 88.19 205 ASP A N 1
ATOM 1587 C CA . ASP A 1 205 ? -0.224 -6.452 8.803 1.00 88.19 205 ASP A CA 1
ATOM 1588 C C . ASP A 1 205 ? -1.213 -7.379 9.516 1.00 88.19 205 ASP A C 1
ATOM 1590 O O . ASP A 1 205 ? -1.231 -7.460 10.746 1.00 88.19 205 ASP A O 1
ATOM 1594 N N . LYS A 1 206 ? -1.988 -8.130 8.726 1.00 84.75 206 LYS A N 1
ATOM 1595 C CA . LYS A 1 206 ? -2.927 -9.137 9.229 1.00 84.75 206 LYS A CA 1
ATOM 1596 C C . LYS A 1 206 ? -2.211 -10.362 9.799 1.00 84.75 206 LYS A C 1
ATOM 1598 O O . LYS A 1 206 ? -2.711 -10.943 10.754 1.00 84.75 206 LYS A O 1
ATOM 1603 N N . ALA A 1 207 ? -1.071 -10.761 9.226 1.00 84.44 207 ALA A N 1
ATOM 1604 C CA . ALA A 1 207 ? -0.415 -12.029 9.550 1.00 84.44 207 ALA A CA 1
ATOM 1605 C C . ALA A 1 207 ? 0.221 -12.020 10.951 1.00 84.44 207 ALA A C 1
ATOM 1607 O O . ALA A 1 207 ? 0.111 -12.995 11.689 1.00 84.44 207 ALA A O 1
ATOM 1608 N N . THR A 1 208 ? 0.840 -10.903 11.342 1.00 87.00 208 THR A N 1
ATOM 1609 C CA . THR A 1 208 ? 1.394 -10.689 12.692 1.00 87.00 208 THR A CA 1
ATOM 1610 C C . THR A 1 208 ? 0.485 -9.873 13.620 1.00 87.00 208 THR A C 1
ATOM 1612 O O . THR A 1 208 ? 0.837 -9.694 14.788 1.00 87.00 208 THR A O 1
ATOM 1615 N N . ASN A 1 209 ? -0.665 -9.391 13.120 1.00 85.62 209 ASN A N 1
ATOM 1616 C CA . ASN A 1 209 ? -1.600 -8.484 13.802 1.00 85.62 209 ASN A CA 1
ATOM 1617 C C . ASN A 1 209 ? -0.883 -7.255 14.400 1.00 85.62 209 ASN A C 1
ATOM 1619 O O . ASN A 1 209 ? -0.959 -7.018 15.604 1.00 85.62 209 ASN A O 1
ATOM 1623 N N . GLN A 1 210 ? -0.125 -6.515 13.578 1.00 88.75 210 GLN A N 1
ATOM 1624 C CA . GLN A 1 210 ? 0.769 -5.424 14.013 1.00 88.75 210 GLN A CA 1
ATOM 1625 C C . GLN A 1 210 ? 0.775 -4.219 13.060 1.00 88.75 210 GLN A C 1
ATOM 1627 O O . GLN A 1 210 ? 0.535 -4.343 11.859 1.00 88.75 210 GLN A O 1
ATOM 1632 N N . LEU A 1 211 ? 1.093 -3.035 13.600 1.00 90.12 211 LEU A N 1
ATOM 1633 C CA . LEU A 1 211 ? 1.368 -1.822 12.822 1.00 90.12 211 LEU A CA 1
ATOM 1634 C C . LEU A 1 211 ? 2.869 -1.699 12.519 1.00 90.12 211 LEU A C 1
ATOM 1636 O O . LEU A 1 211 ? 3.690 -1.635 13.434 1.00 90.12 211 LEU A O 1
ATOM 1640 N N . PHE A 1 212 ? 3.225 -1.582 11.238 1.00 91.06 212 PHE A N 1
ATOM 1641 C CA . PHE A 1 212 ? 4.602 -1.381 10.777 1.00 91.06 212 PHE A CA 1
ATOM 1642 C C . PHE A 1 212 ? 4.802 0.006 10.178 1.00 91.06 212 PHE A C 1
ATOM 1644 O O . PHE A 1 212 ? 3.982 0.491 9.397 1.00 91.06 212 PHE A O 1
ATOM 1651 N N . ARG A 1 213 ? 5.934 0.637 10.505 1.00 92.50 213 ARG A N 1
ATOM 1652 C CA . ARG A 1 213 ? 6.337 1.919 9.922 1.00 92.50 213 ARG A CA 1
ATOM 1653 C C . ARG A 1 213 ? 6.848 1.738 8.493 1.00 92.50 213 ARG A C 1
ATOM 1655 O O . ARG A 1 213 ? 7.771 0.967 8.252 1.00 92.50 213 ARG A O 1
ATOM 1662 N N . THR A 1 214 ? 6.283 2.530 7.590 1.00 94.44 214 THR A N 1
ATOM 1663 C CA . THR A 1 214 ? 6.725 2.671 6.197 1.00 94.44 214 THR A CA 1
ATOM 1664 C C . THR A 1 214 ? 7.812 3.750 6.059 1.00 94.44 214 THR A C 1
ATOM 1666 O O . THR A 1 214 ? 8.050 4.551 6.970 1.00 94.44 214 THR A O 1
ATOM 1669 N N . ASP A 1 215 ? 8.467 3.781 4.903 1.00 94.31 215 ASP A N 1
ATOM 1670 C CA . ASP A 1 215 ? 9.417 4.808 4.456 1.00 94.31 215 ASP A CA 1
ATOM 1671 C C . ASP A 1 215 ? 8.747 5.982 3.705 1.00 94.31 215 ASP A C 1
ATOM 1673 O O . ASP A 1 215 ? 9.435 6.892 3.235 1.00 94.31 215 ASP A O 1
ATOM 1677 N N . ILE A 1 216 ? 7.410 5.988 3.628 1.00 96.31 216 ILE A N 1
ATOM 1678 C CA . ILE A 1 216 ? 6.613 7.076 3.049 1.00 96.31 216 ILE A CA 1
ATOM 1679 C C . ILE A 1 216 ? 6.918 8.386 3.785 1.00 96.31 216 ILE A C 1
ATOM 1681 O O . ILE A 1 216 ? 6.946 8.451 5.017 1.00 96.31 216 ILE A O 1
ATOM 1685 N N . THR A 1 217 ? 7.124 9.444 3.004 1.00 95.00 217 THR A N 1
ATOM 1686 C CA . THR A 1 217 ? 7.437 10.795 3.487 1.00 95.00 217 THR A CA 1
ATOM 1687 C C . THR A 1 217 ? 6.227 11.726 3.460 1.00 95.00 217 THR A C 1
ATOM 1689 O O . THR A 1 217 ? 6.073 12.516 4.387 1.00 95.00 217 THR A O 1
ATOM 1692 N N . ASP A 1 218 ? 5.338 11.600 2.467 1.00 95.31 218 ASP A N 1
ATOM 1693 C CA . ASP A 1 218 ? 4.030 12.265 2.471 1.00 95.31 218 ASP A CA 1
ATOM 1694 C C . ASP A 1 218 ? 2.971 11.515 1.644 1.00 95.31 218 ASP A C 1
ATOM 1696 O O . ASP A 1 218 ? 3.309 10.676 0.806 1.00 95.31 218 ASP A O 1
ATOM 1700 N N . ILE A 1 219 ? 1.693 11.829 1.876 1.00 95.06 219 ILE A N 1
ATOM 1701 C CA . ILE A 1 219 ? 0.548 11.357 1.092 1.00 95.06 219 ILE A CA 1
ATOM 1702 C C . ILE A 1 219 ? -0.346 12.560 0.774 1.00 95.06 219 ILE A C 1
ATOM 1704 O O . ILE A 1 219 ? -0.855 13.214 1.686 1.00 95.06 219 ILE A O 1
ATOM 1708 N N . THR A 1 220 ? -0.547 12.833 -0.516 1.00 94.31 220 THR A N 1
ATOM 1709 C CA . THR A 1 220 ? -1.321 13.972 -1.027 1.00 94.31 220 THR A CA 1
ATOM 1710 C C . THR A 1 220 ? -2.405 13.481 -1.986 1.00 94.31 220 THR A C 1
ATOM 1712 O O . THR A 1 220 ? -2.099 12.800 -2.962 1.00 94.31 220 THR A O 1
ATOM 1715 N N . GLU A 1 221 ? -3.665 13.849 -1.765 1.00 92.19 221 GLU A N 1
ATOM 1716 C CA . GLU A 1 221 ? -4.740 13.565 -2.725 1.00 92.19 221 GLU A CA 1
ATOM 1717 C C . GLU A 1 221 ? -4.758 14.638 -3.825 1.00 92.19 221 GLU A C 1
ATOM 1719 O O . GLU A 1 221 ? -4.746 15.838 -3.549 1.00 92.19 221 GLU A O 1
ATOM 1724 N N . LEU A 1 222 ? -4.738 14.203 -5.087 1.00 91.62 222 LEU A N 1
ATOM 1725 C CA . LEU A 1 222 ? -4.694 15.050 -6.275 1.00 91.62 222 LEU A CA 1
ATOM 1726 C C . LEU A 1 222 ? -6.023 14.947 -7.027 1.00 91.62 222 LEU A C 1
ATOM 1728 O O . LEU A 1 222 ? -6.441 13.864 -7.448 1.00 91.62 222 LEU A O 1
ATOM 1732 N N . ASN A 1 223 ? -6.679 16.095 -7.214 1.00 81.94 223 ASN A N 1
ATOM 1733 C CA . ASN A 1 223 ? -7.929 16.240 -7.973 1.00 81.94 223 ASN A CA 1
ATOM 1734 C C . ASN A 1 223 ? -9.049 15.262 -7.547 1.00 81.94 223 ASN A C 1
ATOM 1736 O O . ASN A 1 223 ? -9.897 14.911 -8.364 1.00 81.94 223 ASN A O 1
ATOM 1740 N N . ASN A 1 224 ? -9.029 14.813 -6.285 1.00 80.25 224 ASN A N 1
ATOM 1741 C CA . ASN A 1 224 ? -9.927 13.820 -5.679 1.00 80.25 224 ASN A CA 1
ATOM 1742 C C . ASN A 1 224 ? -10.023 12.476 -6.438 1.00 80.25 224 ASN A C 1
ATOM 1744 O O . ASN A 1 224 ? -11.025 11.784 -6.306 1.00 80.25 224 ASN A O 1
ATOM 1748 N N . GLN A 1 225 ? -9.025 12.119 -7.259 1.00 87.50 225 GLN A N 1
ATOM 1749 C CA . GLN A 1 225 ? -9.069 10.912 -8.111 1.00 87.50 225 GLN A CA 1
ATOM 1750 C C . GLN A 1 225 ? -7.744 10.137 -8.186 1.00 87.50 225 GLN A C 1
ATOM 1752 O O . GLN A 1 225 ? -7.735 8.990 -8.635 1.00 87.50 225 GLN A O 1
ATOM 1757 N N . VAL A 1 226 ? -6.627 10.740 -7.762 1.00 93.44 226 VAL A N 1
ATOM 1758 C CA . VAL A 1 226 ? -5.312 10.086 -7.690 1.00 93.44 226 VAL A CA 1
ATOM 1759 C C . VAL A 1 226 ? -4.642 10.449 -6.373 1.00 93.44 226 VAL A C 1
ATOM 1761 O O . VAL A 1 226 ? -4.432 11.625 -6.089 1.00 93.44 226 VAL A O 1
ATOM 1764 N N . THR A 1 227 ? -4.244 9.456 -5.586 1.00 95.06 227 THR A N 1
ATOM 1765 C CA . THR A 1 227 ? -3.426 9.668 -4.391 1.00 95.06 227 THR A CA 1
ATOM 1766 C C . THR A 1 227 ? -1.952 9.572 -4.762 1.00 95.06 227 THR A C 1
ATOM 1768 O O . THR A 1 227 ? -1.470 8.540 -5.234 1.00 95.06 227 THR A O 1
ATOM 1771 N N . LYS A 1 228 ? -1.210 10.656 -4.530 1.00 96.31 228 LYS A N 1
ATOM 1772 C CA . LYS A 1 228 ? 0.246 10.675 -4.624 1.00 96.31 228 LYS A CA 1
ATOM 1773 C C . LYS A 1 228 ? 0.844 10.215 -3.297 1.00 96.31 228 LYS A C 1
ATOM 1775 O O . LYS A 1 228 ? 0.608 10.838 -2.265 1.00 96.31 228 LYS A O 1
ATOM 1780 N N . ILE A 1 229 ? 1.676 9.180 -3.335 1.00 97.00 229 ILE A N 1
ATOM 1781 C CA . ILE A 1 229 ? 2.466 8.708 -2.191 1.00 97.00 229 ILE A CA 1
ATOM 1782 C C . ILE A 1 229 ? 3.927 9.073 -2.462 1.00 97.00 229 ILE A C 1
ATOM 1784 O O . ILE A 1 229 ? 4.529 8.584 -3.418 1.00 97.00 229 ILE A O 1
ATOM 1788 N N . ALA A 1 230 ? 4.495 9.966 -1.657 1.00 97.12 230 ALA A N 1
ATOM 1789 C CA . ALA A 1 230 ? 5.846 10.482 -1.843 1.00 97.12 230 ALA A CA 1
ATOM 1790 C C . ALA A 1 230 ? 6.856 9.726 -0.971 1.00 97.12 230 ALA A C 1
ATOM 1792 O O . ALA A 1 230 ? 6.730 9.685 0.255 1.00 97.12 230 ALA A O 1
ATOM 1793 N N . PHE A 1 231 ? 7.908 9.201 -1.593 1.00 96.88 231 PHE A N 1
ATOM 1794 C CA . PHE A 1 231 ? 9.048 8.563 -0.936 1.00 96.88 231 PHE A CA 1
ATOM 1795 C C . PHE A 1 231 ? 10.310 9.416 -1.115 1.00 96.88 231 PHE A C 1
ATOM 1797 O O . PHE A 1 231 ? 10.361 10.362 -1.907 1.00 96.88 231 PHE A O 1
ATOM 1804 N N . ARG A 1 232 ? 11.383 9.069 -0.396 1.00 94.94 232 ARG A N 1
ATOM 1805 C CA . ARG A 1 232 ? 12.654 9.811 -0.450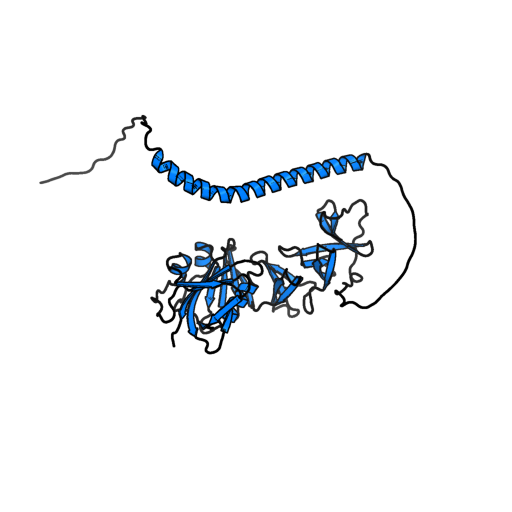 1.00 94.94 232 ARG A CA 1
ATOM 1806 C C . ARG A 1 232 ? 13.223 9.904 -1.876 1.00 94.94 232 ARG A C 1
ATOM 1808 O O . ARG A 1 232 ? 13.709 10.975 -2.263 1.00 94.94 232 ARG A O 1
ATOM 1815 N N . HIS A 1 233 ? 13.150 8.812 -2.643 1.00 95.81 233 HIS A N 1
ATOM 1816 C CA . HIS A 1 233 ? 13.776 8.661 -3.965 1.00 95.81 233 HIS A CA 1
ATOM 1817 C C . HIS A 1 233 ? 12.785 8.521 -5.133 1.00 95.81 233 HIS A C 1
ATOM 1819 O O . HIS A 1 233 ? 13.179 8.747 -6.269 1.00 95.81 233 HIS A O 1
ATOM 1825 N N . PHE A 1 234 ? 11.499 8.261 -4.887 1.00 96.38 234 PHE A N 1
ATOM 1826 C CA . PHE A 1 234 ? 10.472 8.148 -5.933 1.00 96.38 234 PHE A CA 1
ATOM 1827 C C . PHE A 1 234 ? 9.087 8.585 -5.424 1.00 96.38 234 PHE A C 1
ATOM 1829 O O . PHE A 1 234 ? 8.939 8.997 -4.274 1.00 96.38 234 PHE A O 1
ATOM 1836 N N . ASN A 1 235 ? 8.067 8.523 -6.277 1.00 96.56 235 ASN A N 1
ATOM 1837 C CA . ASN A 1 235 ? 6.665 8.754 -5.927 1.00 96.56 235 ASN A CA 1
ATOM 1838 C C . ASN A 1 235 ? 5.797 7.677 -6.591 1.00 96.56 235 ASN A C 1
ATOM 1840 O O . ASN A 1 235 ? 6.094 7.280 -7.718 1.00 96.56 235 ASN A O 1
ATOM 1844 N N . LEU A 1 236 ? 4.715 7.262 -5.933 1.00 96.62 236 LEU A N 1
ATOM 1845 C CA . LEU A 1 236 ? 3.625 6.509 -6.557 1.00 96.62 236 LEU A CA 1
ATOM 1846 C C . LEU A 1 236 ? 2.457 7.447 -6.858 1.00 96.62 236 LEU A C 1
ATOM 1848 O O . LEU A 1 236 ? 2.153 8.333 -6.058 1.00 96.62 236 LEU A O 1
ATOM 1852 N N . PHE A 1 237 ? 1.783 7.206 -7.976 1.00 95.06 237 PHE A N 1
ATOM 1853 C CA . PHE A 1 237 ? 0.523 7.839 -8.350 1.00 95.06 237 PHE A CA 1
ATOM 1854 C C . PHE A 1 237 ? -0.530 6.737 -8.453 1.00 95.06 237 PHE A C 1
ATOM 1856 O O . PHE A 1 237 ? -0.511 5.954 -9.400 1.00 95.06 237 PHE A O 1
ATOM 1863 N N . VAL A 1 238 ? -1.389 6.640 -7.436 1.00 94.56 238 VAL A N 1
ATOM 1864 C CA . VAL A 1 238 ? -2.377 5.565 -7.262 1.00 94.56 238 VAL A CA 1
ATOM 1865 C C . VAL A 1 238 ? -3.766 6.113 -7.607 1.00 94.56 238 VAL A C 1
ATOM 1867 O O . VAL A 1 238 ? -4.253 6.977 -6.876 1.00 94.56 238 VAL A O 1
ATOM 1870 N N . PRO A 1 239 ? -4.419 5.681 -8.699 1.00 92.44 239 PRO A N 1
ATOM 1871 C CA . PRO A 1 239 ? -5.776 6.119 -9.011 1.00 92.44 239 PRO A CA 1
ATOM 1872 C C . PRO A 1 239 ? -6.801 5.460 -8.074 1.00 92.44 239 PRO A C 1
ATO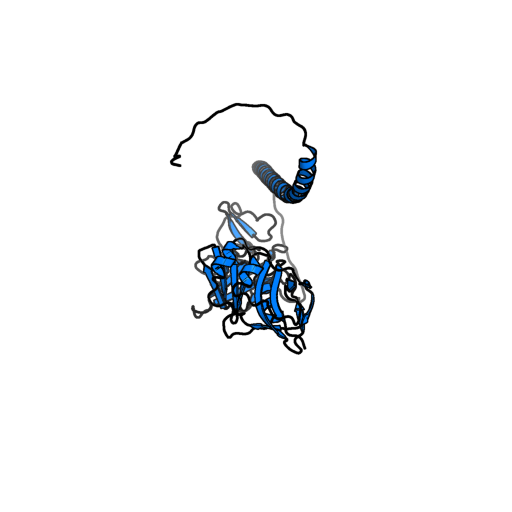M 1874 O O . PRO A 1 239 ? -6.592 4.347 -7.596 1.00 92.44 239 PRO A O 1
ATOM 1877 N N . GLU A 1 240 ? -7.929 6.133 -7.837 1.00 82.69 240 GLU A N 1
ATOM 1878 C CA . GLU A 1 240 ? -9.001 5.684 -6.926 1.00 82.69 240 GLU A CA 1
ATOM 1879 C C . GLU A 1 240 ? -9.464 4.239 -7.205 1.00 82.69 240 GLU A C 1
ATOM 1881 O O . GLU A 1 240 ? -9.602 3.429 -6.290 1.00 82.69 240 GLU A O 1
ATOM 1886 N N . ASN A 1 241 ? -9.626 3.892 -8.485 1.00 74.69 241 ASN A N 1
ATOM 1887 C CA . ASN A 1 241 ? -9.974 2.548 -8.954 1.00 74.69 241 ASN A CA 1
ATOM 1888 C C . ASN A 1 241 ? -8.735 1.807 -9.494 1.00 74.69 241 ASN A C 1
ATOM 1890 O O . ASN A 1 241 ? -8.743 1.331 -10.628 1.00 74.69 241 ASN A O 1
ATOM 1894 N N . THR A 1 242 ? -7.647 1.757 -8.715 1.00 74.06 242 THR A N 1
ATOM 1895 C CA . THR A 1 242 ? -6.389 1.121 -9.147 1.00 74.06 242 THR A CA 1
ATOM 1896 C C . THR A 1 242 ? -6.559 -0.353 -9.502 1.00 74.06 242 THR A C 1
ATOM 1898 O O . THR A 1 242 ? -7.096 -1.153 -8.731 1.00 74.06 242 THR A O 1
ATOM 1901 N N . SER A 1 243 ? -6.001 -0.727 -10.651 1.00 78.81 243 SER A N 1
ATOM 1902 C CA . SER A 1 243 ? -5.684 -2.114 -10.976 1.00 78.81 243 SER A CA 1
ATOM 1903 C C . SER A 1 243 ? -4.605 -2.678 -10.031 1.00 78.81 243 SER A C 1
ATOM 1905 O O . SER A 1 243 ? -4.025 -1.964 -9.206 1.00 78.81 243 SER A O 1
ATOM 1907 N N . ALA A 1 244 ? -4.315 -3.974 -10.171 1.00 86.56 244 ALA A N 1
ATOM 1908 C CA . ALA A 1 244 ? -3.157 -4.620 -9.548 1.00 86.56 244 ALA A CA 1
ATOM 1909 C C . ALA A 1 244 ? -1.839 -4.375 -10.319 1.00 86.56 244 ALA A C 1
ATOM 1911 O O . ALA A 1 244 ? -0.796 -4.891 -9.917 1.00 86.56 244 ALA A O 1
ATOM 1912 N N . GLU A 1 245 ? -1.878 -3.620 -11.423 1.00 92.50 245 GLU A N 1
ATOM 1913 C CA . GLU A 1 245 ? -0.728 -3.354 -12.285 1.00 92.50 245 GLU A CA 1
ATOM 1914 C C . GLU A 1 245 ? -0.027 -2.051 -11.878 1.00 92.50 245 GLU A C 1
ATOM 1916 O O . GLU A 1 245 ? -0.639 -0.981 -11.790 1.00 92.50 245 GLU A O 1
ATOM 1921 N N . ILE A 1 246 ? 1.282 -2.149 -11.654 1.00 94.81 246 ILE A N 1
ATOM 1922 C CA . ILE A 1 246 ? 2.136 -1.056 -11.193 1.00 94.81 246 ILE A CA 1
ATOM 1923 C C . ILE A 1 246 ? 3.268 -0.875 -12.202 1.00 94.81 246 ILE A C 1
ATOM 1925 O O . ILE A 1 246 ? 4.044 -1.802 -12.408 1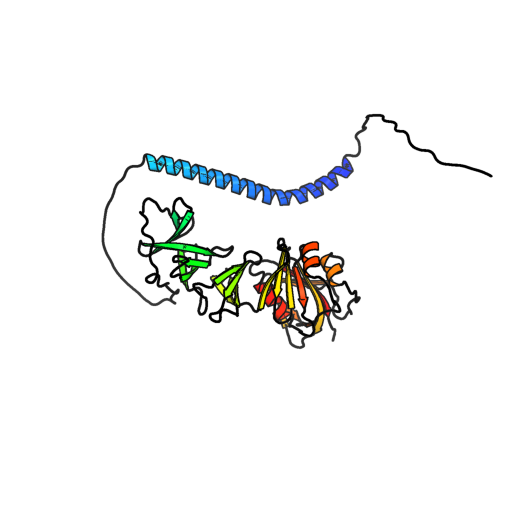.00 94.81 246 ILE A O 1
ATOM 1929 N N . TYR A 1 247 ? 3.380 0.293 -12.834 1.00 93.81 247 TYR A N 1
ATOM 1930 C CA . TYR A 1 247 ? 4.301 0.515 -13.957 1.00 93.81 247 TYR A CA 1
ATOM 1931 C C . TYR A 1 247 ? 5.434 1.488 -13.630 1.00 93.81 247 TYR A C 1
ATOM 1933 O O . TYR A 1 247 ? 5.214 2.531 -13.014 1.00 93.81 247 TYR A O 1
ATOM 1941 N N . LEU A 1 248 ? 6.643 1.162 -14.093 1.00 92.50 248 LEU A N 1
ATOM 1942 C CA . LEU A 1 248 ? 7.854 1.962 -13.918 1.00 92.50 248 LEU A CA 1
ATOM 1943 C C . LEU A 1 248 ? 8.680 1.960 -15.212 1.00 92.50 248 LEU A C 1
ATOM 1945 O O . LEU A 1 248 ? 9.040 0.893 -15.719 1.00 92.50 248 LEU A O 1
ATOM 1949 N N . ALA A 1 249 ? 9.024 3.157 -15.696 1.00 89.38 249 ALA A N 1
ATOM 1950 C CA . ALA A 1 249 ? 9.982 3.381 -16.776 1.00 89.38 249 ALA A CA 1
ATOM 1951 C C . ALA A 1 249 ? 11.254 4.049 -16.222 1.00 89.38 249 ALA A C 1
ATOM 1953 O O . ALA A 1 249 ? 11.175 5.012 -15.455 1.00 89.38 249 ALA A O 1
ATOM 1954 N N . ALA A 1 250 ? 12.434 3.499 -16.530 1.00 87.88 250 ALA A N 1
ATOM 1955 C CA . ALA A 1 250 ? 13.679 3.880 -15.850 1.00 87.88 250 ALA A CA 1
ATOM 1956 C C . ALA A 1 250 ? 14.962 3.461 -16.586 1.00 87.88 250 ALA A C 1
ATOM 1958 O O . ALA A 1 250 ? 14.935 2.740 -17.582 1.00 87.88 250 ALA A O 1
ATOM 1959 N N . HIS A 1 251 ? 16.111 3.830 -16.018 1.00 86.81 251 HIS A N 1
ATOM 1960 C CA . HIS A 1 251 ? 17.392 3.180 -16.297 1.00 86.81 251 HIS A CA 1
ATOM 1961 C C . HIS A 1 251 ? 17.812 2.302 -15.105 1.00 86.81 251 HIS A C 1
ATOM 1963 O O . HIS A 1 251 ? 17.835 2.773 -13.966 1.00 86.81 251 HIS A O 1
ATOM 1969 N N . GLY A 1 252 ? 18.125 1.027 -15.366 1.00 85.94 252 GLY A N 1
ATOM 1970 C CA . GLY A 1 252 ? 18.566 0.041 -14.376 1.00 85.94 252 GLY A CA 1
ATOM 1971 C C . GLY A 1 252 ? 20.036 -0.348 -14.559 1.00 85.94 252 GLY A C 1
ATOM 1972 O O . GLY A 1 252 ? 20.383 -1.129 -15.448 1.00 85.94 252 GLY A O 1
ATOM 1973 N N . GLU A 1 253 ? 20.905 0.163 -13.691 1.00 85.88 253 GLU A N 1
ATOM 1974 C CA . GLU A 1 253 ? 22.311 -0.248 -13.615 1.00 85.88 253 GLU A CA 1
ATOM 1975 C C . GLU A 1 253 ? 22.439 -1.476 -12.702 1.00 85.88 253 GLU A C 1
ATOM 1977 O O . GLU A 1 253 ? 21.895 -1.483 -11.600 1.00 85.88 253 GLU A O 1
ATOM 1982 N N . GLN A 1 254 ? 23.122 -2.539 -13.138 1.00 81.31 254 GLN A N 1
ATOM 1983 C CA . GLN A 1 254 ? 23.267 -3.755 -12.329 1.00 81.31 254 GLN A CA 1
ATOM 1984 C C . GLN A 1 254 ? 24.032 -3.494 -11.021 1.00 81.31 254 GLN A C 1
ATOM 1986 O O . GLN A 1 254 ? 25.226 -3.192 -11.026 1.00 81.31 254 GLN A O 1
ATOM 1991 N N . ALA A 1 255 ? 23.356 -3.702 -9.890 1.00 80.69 255 ALA A N 1
ATOM 1992 C CA . ALA A 1 255 ? 23.953 -3.612 -8.566 1.00 80.69 255 ALA A CA 1
ATOM 1993 C C . ALA A 1 255 ? 24.750 -4.896 -8.285 1.00 80.69 255 ALA A C 1
ATOM 1995 O O . ALA A 1 255 ? 24.204 -5.931 -7.893 1.00 80.69 255 ALA A O 1
ATOM 1996 N N . LEU A 1 256 ? 26.061 -4.851 -8.542 1.00 64.12 256 LEU A N 1
ATOM 1997 C CA . LEU A 1 256 ? 26.949 -5.995 -8.337 1.00 64.12 256 LEU A CA 1
ATOM 1998 C C . LEU A 1 256 ? 26.847 -6.519 -6.894 1.00 64.12 256 LEU A C 1
ATOM 2000 O O . LEU A 1 256 ? 26.880 -5.757 -5.932 1.00 64.12 256 LEU A O 1
ATOM 2004 N N . PHE A 1 257 ? 26.751 -7.844 -6.769 1.00 63.28 257 PHE A N 1
ATOM 2005 C CA . PHE A 1 257 ? 26.565 -8.597 -5.518 1.00 63.28 257 PHE A CA 1
ATOM 2006 C C . PHE A 1 257 ? 25.209 -8.426 -4.802 1.00 63.28 257 PHE A C 1
ATOM 2008 O O . PHE A 1 257 ? 24.920 -9.226 -3.909 1.00 63.28 257 PHE A O 1
ATOM 2015 N N . GLU A 1 258 ? 24.336 -7.500 -5.211 1.00 66.19 258 GLU A N 1
ATOM 2016 C CA . GLU A 1 258 ? 22.958 -7.442 -4.708 1.00 66.19 258 GLU A CA 1
ATOM 2017 C C . GLU A 1 258 ? 22.129 -8.593 -5.319 1.00 66.19 258 GLU A C 1
ATOM 2019 O O . GLU A 1 258 ? 22.040 -8.753 -6.540 1.00 66.19 258 GLU A O 1
ATOM 2024 N N . LYS A 1 259 ? 21.529 -9.426 -4.459 1.00 69.00 259 LYS A N 1
ATOM 2025 C CA . LYS A 1 259 ? 20.594 -10.494 -4.844 1.00 69.00 259 LYS A CA 1
ATOM 2026 C C . LYS A 1 259 ? 19.282 -10.304 -4.109 1.00 69.00 259 LYS A C 1
ATOM 2028 O O . LYS A 1 259 ? 19.226 -10.448 -2.888 1.00 69.00 259 LYS A O 1
ATOM 2033 N N . ASN A 1 260 ? 18.229 -10.042 -4.868 1.00 83.06 260 ASN A N 1
ATOM 2034 C CA . ASN A 1 260 ? 16.941 -9.648 -4.329 1.00 83.06 260 ASN A CA 1
ATOM 2035 C C . ASN A 1 260 ? 15.992 -10.833 -4.312 1.00 83.06 260 ASN A C 1
ATOM 2037 O O . ASN A 1 260 ? 15.818 -11.509 -5.319 1.00 83.06 260 ASN A O 1
ATOM 2041 N N . THR A 1 261 ? 15.396 -11.088 -3.149 1.00 88.75 261 THR A N 1
ATOM 2042 C CA . THR A 1 261 ? 14.267 -12.015 -3.036 1.00 88.75 261 THR A CA 1
ATOM 2043 C C . THR A 1 261 ? 12.999 -11.209 -3.284 1.00 88.75 261 THR A C 1
ATOM 2045 O O . THR A 1 261 ? 12.823 -10.165 -2.653 1.00 88.75 261 THR A O 1
ATOM 2048 N N . ILE A 1 262 ? 12.154 -11.639 -4.220 1.00 90.19 262 ILE A N 1
ATOM 2049 C CA . ILE A 1 262 ? 10.907 -10.929 -4.534 1.00 90.19 262 ILE A CA 1
ATOM 2050 C C . ILE A 1 262 ? 9.947 -11.051 -3.333 1.00 90.19 262 ILE A C 1
ATOM 2052 O O . ILE A 1 262 ? 9.726 -12.178 -2.880 1.00 90.19 262 ILE A O 1
ATOM 2056 N N . PRO A 1 263 ? 9.393 -9.941 -2.797 1.00 89.38 263 PRO A N 1
ATOM 2057 C CA . PRO A 1 263 ? 8.477 -9.983 -1.655 1.00 89.38 263 PRO A CA 1
ATOM 2058 C C . PRO A 1 263 ? 7.199 -10.789 -1.915 1.00 89.38 263 PRO A C 1
ATOM 2060 O O . PRO A 1 263 ? 6.720 -10.873 -3.047 1.00 89.38 263 PRO A O 1
ATOM 2063 N N . ASP A 1 264 ? 6.604 -11.311 -0.843 1.00 86.75 264 ASP A N 1
ATOM 2064 C CA . ASP A 1 264 ? 5.297 -11.968 -0.897 1.00 86.75 264 ASP A CA 1
ATOM 2065 C C . ASP A 1 264 ? 4.224 -11.029 -1.469 1.00 86.75 264 ASP A C 1
ATOM 2067 O O . ASP A 1 264 ? 4.179 -9.833 -1.168 1.00 86.75 264 ASP A O 1
ATOM 2071 N N . GLY A 1 265 ? 3.366 -11.578 -2.331 1.00 87.12 265 GLY A N 1
ATOM 2072 C CA . GLY A 1 265 ? 2.348 -10.814 -3.059 1.00 87.12 265 GLY A CA 1
ATOM 2073 C C . GLY A 1 265 ? 2.850 -10.070 -4.304 1.00 87.12 265 GLY A C 1
ATOM 2074 O O . GLY A 1 265 ? 2.024 -9.513 -5.024 1.00 87.12 265 GLY A O 1
ATOM 2075 N N . ILE A 1 266 ? 4.158 -10.072 -4.599 1.00 94.00 266 ILE A N 1
ATOM 2076 C CA . ILE A 1 266 ? 4.704 -9.472 -5.826 1.00 94.00 266 ILE A CA 1
ATOM 2077 C C . ILE A 1 266 ? 4.939 -10.525 -6.918 1.00 94.00 266 ILE A C 1
ATOM 2079 O O . ILE A 1 266 ? 5.562 -11.569 -6.717 1.00 94.00 266 ILE A O 1
ATOM 2083 N N . SER A 1 267 ? 4.471 -10.187 -8.114 1.00 94.88 267 SER A N 1
ATOM 2084 C CA . SER A 1 267 ? 4.873 -10.741 -9.405 1.00 94.88 267 SER A CA 1
ATOM 2085 C C . SER A 1 267 ? 5.634 -9.642 -10.158 1.00 94.88 267 SER A C 1
ATOM 2087 O O . SER A 1 267 ? 5.207 -8.487 -10.154 1.00 94.88 267 SER A O 1
ATOM 2089 N N . LEU A 1 268 ? 6.787 -9.960 -10.747 1.00 94.19 268 LEU A N 1
ATOM 2090 C CA . LEU A 1 268 ? 7.674 -8.992 -11.400 1.00 94.19 268 LEU A CA 1
ATOM 2091 C C . LEU A 1 268 ? 7.776 -9.301 -12.895 1.00 94.19 268 LEU A C 1
ATOM 2093 O O . LEU A 1 268 ? 8.188 -10.397 -13.268 1.00 94.19 268 LEU A O 1
ATOM 2097 N N . GLY A 1 269 ? 7.430 -8.340 -13.750 1.00 92.62 269 GLY A N 1
ATOM 2098 C CA . GLY A 1 269 ? 7.558 -8.451 -15.203 1.00 92.62 269 GLY A CA 1
ATOM 2099 C C . GLY A 1 269 ? 8.576 -7.459 -15.757 1.00 92.62 269 GLY A C 1
ATOM 2100 O O . GLY A 1 269 ? 8.439 -6.259 -15.531 1.00 92.62 269 GLY A O 1
ATOM 2101 N N . PHE A 1 270 ? 9.559 -7.935 -16.522 1.00 90.94 270 PHE A N 1
ATOM 2102 C CA . PHE A 1 270 ? 10.418 -7.072 -17.336 1.00 90.94 270 PHE A CA 1
ATOM 2103 C C . PHE A 1 270 ? 9.883 -6.996 -18.771 1.00 90.94 270 PHE A C 1
ATOM 2105 O O . PHE A 1 270 ? 9.459 -8.003 -19.338 1.00 90.94 270 PHE A O 1
ATOM 2112 N N . TYR A 1 271 ? 9.942 -5.806 -19.366 1.00 89.88 271 TYR A N 1
ATOM 2113 C CA . TYR A 1 271 ? 9.462 -5.511 -20.729 1.00 89.88 271 TYR A CA 1
ATOM 2114 C C . TYR A 1 271 ? 10.616 -5.211 -21.706 1.00 89.88 271 TYR A C 1
ATOM 2116 O O . TYR A 1 271 ? 10.426 -4.660 -22.788 1.00 89.88 271 TYR A O 1
ATOM 2124 N N . THR A 1 272 ? 11.838 -5.543 -21.295 1.00 85.94 272 THR A N 1
ATOM 2125 C CA . THR A 1 272 ? 13.093 -5.261 -21.991 1.00 85.94 272 THR A CA 1
ATOM 2126 C C . THR A 1 272 ? 14.041 -6.443 -21.822 1.00 85.94 272 THR A C 1
ATOM 2128 O O . THR A 1 272 ? 14.293 -6.900 -20.702 1.00 85.94 272 THR A O 1
ATOM 2131 N N . ASP A 1 273 ? 14.630 -6.932 -22.915 1.00 83.25 273 ASP A N 1
ATOM 2132 C CA . ASP A 1 273 ? 15.635 -7.992 -22.815 1.00 83.25 273 ASP A CA 1
ATOM 2133 C C . ASP A 1 273 ? 16.885 -7.477 -22.095 1.00 83.25 273 ASP A C 1
ATOM 2135 O O . ASP A 1 273 ? 17.420 -6.411 -22.420 1.00 83.25 273 ASP A O 1
ATOM 2139 N N . LYS A 1 274 ? 17.412 -8.271 -21.159 1.00 83.75 274 LYS A N 1
ATOM 2140 C CA . LYS A 1 274 ? 18.649 -7.943 -20.446 1.00 83.75 274 LYS A CA 1
ATOM 2141 C C . LYS A 1 274 ? 19.791 -7.666 -21.430 1.00 83.75 274 LYS A C 1
ATOM 2143 O O . LYS A 1 274 ? 20.097 -8.495 -22.292 1.00 83.75 274 LYS A O 1
ATOM 2148 N N . GLY A 1 275 ? 20.454 -6.521 -21.282 1.00 75.75 275 GLY A N 1
ATOM 2149 C CA . GLY A 1 275 ? 21.545 -6.047 -22.135 1.00 75.75 275 GLY A CA 1
ATOM 2150 C C . GLY A 1 275 ? 21.138 -5.448 -23.478 1.00 75.75 275 GLY A C 1
ATOM 2151 O O . GLY A 1 275 ? 22.025 -5.186 -24.286 1.00 75.75 275 GLY A O 1
ATOM 2152 N N . LYS A 1 276 ? 19.845 -5.227 -23.743 1.00 74.88 276 LYS A N 1
ATOM 2153 C CA . LYS A 1 276 ? 19.427 -4.304 -24.804 1.00 74.88 276 LYS A CA 1
ATOM 2154 C C . LYS A 1 276 ? 19.315 -2.885 -24.244 1.00 74.88 276 LYS A C 1
ATOM 2156 O O . LYS A 1 276 ? 18.945 -2.680 -23.086 1.00 74.88 276 LYS A O 1
ATOM 2161 N N . ALA A 1 277 ? 19.633 -1.905 -25.086 1.00 67.25 277 ALA A N 1
ATOM 2162 C CA . ALA A 1 277 ? 19.239 -0.525 -24.841 1.00 67.25 277 ALA A CA 1
ATOM 2163 C C . ALA A 1 277 ? 17.706 -0.401 -24.893 1.00 67.25 277 ALA A C 1
ATOM 2165 O O . ALA A 1 277 ? 17.029 -1.225 -25.510 1.00 67.25 277 ALA A O 1
ATOM 2166 N N . LEU A 1 278 ? 17.173 0.645 -24.264 1.00 69.25 278 LEU A N 1
ATOM 2167 C CA . LEU A 1 278 ? 15.800 1.081 -24.512 1.00 69.25 278 LEU A CA 1
ATOM 2168 C C . LEU A 1 278 ? 15.675 1.593 -25.950 1.00 69.25 278 LEU A C 1
ATOM 2170 O O . LEU A 1 278 ? 16.637 2.139 -26.491 1.00 69.25 278 LEU A O 1
ATOM 2174 N N . ASN A 1 279 ? 14.477 1.497 -26.529 1.00 62.19 279 ASN A N 1
ATOM 2175 C CA . ASN A 1 279 ? 14.186 2.154 -27.807 1.00 62.19 279 ASN A CA 1
ATOM 2176 C C . ASN A 1 279 ? 14.177 3.692 -27.679 1.00 62.19 279 ASN A C 1
ATOM 2178 O O . ASN A 1 279 ? 14.304 4.387 -28.686 1.00 62.19 279 ASN A O 1
ATOM 2182 N N . GLY A 1 280 ? 14.105 4.216 -26.447 1.00 57.16 280 GLY A N 1
ATOM 2183 C CA . GLY A 1 280 ? 14.404 5.611 -26.125 1.00 57.16 280 GLY A CA 1
ATOM 2184 C C . GLY A 1 280 ? 13.289 6.575 -26.508 1.00 57.16 280 GLY A C 1
ATOM 2185 O O . GLY A 1 280 ? 13.571 7.676 -26.980 1.00 57.16 280 GLY A O 1
ATOM 2186 N N . HIS A 1 281 ? 12.032 6.167 -26.336 1.00 62.94 281 HIS A N 1
ATOM 2187 C CA . HIS A 1 281 ? 10.894 7.040 -26.589 1.00 62.94 281 HIS A CA 1
ATOM 2188 C C . HIS A 1 281 ? 10.693 7.965 -25.380 1.00 62.94 281 HIS A C 1
ATOM 2190 O O . HIS A 1 281 ? 10.763 7.529 -24.236 1.00 62.94 281 HIS A O 1
ATOM 2196 N N . MET A 1 282 ? 10.417 9.252 -25.611 1.00 59.75 282 MET A N 1
ATOM 2197 C CA . MET A 1 282 ? 10.154 10.192 -24.505 1.00 59.75 282 MET A CA 1
ATOM 2198 C C . MET A 1 282 ? 8.877 9.847 -23.719 1.00 59.75 282 MET A C 1
ATOM 2200 O O . MET A 1 282 ? 8.735 10.262 -22.575 1.00 59.75 282 MET A O 1
ATOM 2204 N N . ASP A 1 283 ? 7.994 9.057 -24.330 1.00 70.06 283 ASP A N 1
ATOM 2205 C CA . ASP A 1 283 ? 6.703 8.620 -23.802 1.00 70.06 283 ASP A CA 1
ATOM 2206 C C . ASP A 1 283 ? 6.722 7.140 -23.354 1.00 70.06 283 ASP A C 1
ATOM 2208 O O . ASP A 1 283 ? 5.687 6.475 -23.373 1.00 70.06 283 ASP A O 1
ATOM 2212 N N . ASP A 1 284 ? 7.883 6.573 -23.006 1.00 78.00 284 ASP A N 1
ATOM 2213 C CA . ASP A 1 284 ? 8.044 5.131 -22.751 1.00 78.00 284 ASP A CA 1
ATOM 2214 C C . ASP A 1 284 ? 7.087 4.594 -21.644 1.00 78.00 284 ASP A C 1
ATOM 2216 O O . ASP A 1 284 ? 6.401 3.593 -21.875 1.00 78.00 284 ASP A O 1
ATOM 2220 N N . ILE A 1 285 ? 6.898 5.284 -20.505 1.00 82.69 285 ILE A N 1
ATOM 2221 C CA . ILE A 1 285 ? 5.854 4.953 -19.499 1.00 82.69 285 ILE A CA 1
ATOM 2222 C C . ILE A 1 285 ? 4.427 5.017 -20.064 1.00 82.69 285 ILE A C 1
ATOM 2224 O O . ILE A 1 285 ? 3.545 4.268 -19.646 1.00 82.69 285 ILE A O 1
ATOM 2228 N N . LEU A 1 286 ? 4.192 5.912 -21.022 1.00 79.94 286 LEU A N 1
ATOM 2229 C CA . LEU A 1 286 ? 2.895 6.219 -21.624 1.00 79.94 286 LEU A CA 1
ATOM 2230 C C . LEU A 1 286 ? 2.479 5.122 -22.615 1.00 79.94 286 LEU A C 1
ATOM 2232 O O . LEU A 1 286 ? 1.305 4.754 -22.684 1.00 79.94 286 LEU A O 1
ATOM 2236 N N . LEU A 1 287 ? 3.451 4.562 -23.339 1.00 80.69 287 LEU A N 1
ATOM 2237 C CA . LEU A 1 287 ? 3.294 3.385 -24.195 1.00 80.69 287 LEU A CA 1
ATOM 2238 C C . LEU A 1 287 ? 3.145 2.105 -23.352 1.00 80.69 287 LEU A C 1
ATOM 2240 O O . LEU A 1 287 ? 2.274 1.275 -23.632 1.00 80.69 287 LEU A O 1
ATOM 2244 N N . LEU A 1 288 ? 3.931 1.978 -22.276 1.00 82.25 288 LEU A N 1
ATOM 2245 C CA . LEU A 1 288 ? 3.884 0.851 -21.342 1.00 82.25 288 LEU A CA 1
ATOM 2246 C C . LEU A 1 288 ? 2.540 0.754 -20.603 1.00 82.25 288 LEU A C 1
ATOM 2248 O O . LEU A 1 288 ? 1.907 -0.298 -20.631 1.00 82.25 288 LEU A O 1
ATOM 2252 N N . ALA A 1 289 ? 2.061 1.850 -20.006 1.00 75.25 289 ALA A N 1
ATOM 2253 C CA . ALA A 1 289 ? 0.775 1.899 -19.301 1.00 75.25 289 ALA A CA 1
ATOM 2254 C C . ALA A 1 289 ? -0.440 1.702 -20.234 1.00 75.25 289 ALA A C 1
ATOM 2256 O O . ALA A 1 289 ? -1.547 1.445 -19.759 1.00 75.25 289 ALA A O 1
ATOM 2257 N N . LYS A 1 290 ? -0.231 1.797 -21.557 1.00 78.00 290 LYS A N 1
ATOM 2258 C CA . LYS A 1 290 ? -1.196 1.464 -22.621 1.00 78.00 290 LYS A CA 1
ATOM 2259 C C . LYS A 1 290 ? -1.000 0.048 -23.193 1.00 78.00 290 LYS A C 1
ATOM 2261 O O . LYS A 1 290 ? -1.630 -0.290 -24.192 1.00 78.00 290 LYS A O 1
ATOM 2266 N N . GLY A 1 291 ? -0.146 -0.777 -22.579 1.00 74.31 291 GLY A N 1
ATOM 2267 C CA . GLY A 1 291 ? 0.057 -2.187 -22.927 1.00 74.31 291 GLY A CA 1
ATOM 2268 C C . GLY A 1 291 ? 0.773 -2.434 -24.259 1.00 74.31 291 GLY A C 1
ATOM 2269 O O . GLY A 1 291 ? 0.629 -3.513 -24.826 1.00 74.31 291 GLY A O 1
ATOM 2270 N N . GLN A 1 292 ? 1.516 -1.456 -24.792 1.00 79.69 292 GLN A N 1
ATOM 2271 C CA . GLN A 1 292 ? 2.099 -1.554 -26.142 1.00 79.69 292 GLN A CA 1
ATOM 2272 C C . GLN A 1 292 ? 3.395 -2.379 -26.220 1.00 79.69 292 GLN A C 1
ATOM 2274 O O . GLN A 1 292 ? 3.847 -2.700 -27.320 1.00 79.69 292 GLN A O 1
ATOM 2279 N N . PHE A 1 293 ? 3.983 -2.750 -25.081 1.00 79.00 293 PHE A N 1
ATOM 2280 C CA . PHE A 1 293 ? 5.184 -3.584 -25.020 1.00 79.00 293 PHE A CA 1
ATOM 2281 C C . PHE A 1 293 ? 4.849 -5.011 -24.555 1.00 79.00 293 PHE A C 1
ATOM 2283 O O . PHE A 1 293 ? 4.122 -5.173 -23.572 1.00 79.00 293 PHE A O 1
ATOM 2290 N N . PRO A 1 294 ? 5.386 -6.061 -25.205 1.00 80.88 294 PRO A N 1
ATOM 2291 C CA . PRO A 1 294 ? 5.277 -7.425 -24.705 1.00 80.88 294 PRO A CA 1
ATOM 2292 C C . PRO A 1 294 ? 6.179 -7.626 -23.479 1.00 80.88 294 PRO A C 1
ATOM 2294 O O . PRO A 1 294 ? 7.267 -7.058 -23.389 1.00 80.88 294 PRO A O 1
ATOM 2297 N N . VAL A 1 295 ? 5.757 -8.491 -22.556 1.00 85.56 295 VAL A N 1
ATOM 2298 C CA . VAL A 1 295 ? 6.606 -8.917 -21.434 1.00 85.56 295 VAL A CA 1
ATOM 2299 C C . VAL A 1 295 ? 7.698 -9.849 -21.961 1.00 85.56 295 VAL A C 1
ATOM 2301 O O . VAL A 1 295 ? 7.388 -10.830 -22.637 1.00 85.56 295 VAL A O 1
ATOM 2304 N N . THR A 1 296 ? 8.962 -9.572 -21.646 1.00 87.31 296 THR A N 1
ATOM 2305 C CA . THR A 1 296 ? 10.111 -10.397 -22.062 1.00 87.31 296 THR A CA 1
ATOM 2306 C C . THR A 1 296 ? 10.463 -11.470 -21.032 1.00 87.31 296 THR A C 1
ATOM 2308 O O . THR A 1 296 ? 10.977 -12.524 -21.387 1.00 87.31 296 THR A O 1
ATOM 2311 N N . GLU A 1 297 ? 10.209 -11.206 -19.748 1.00 91.12 297 GLU A N 1
ATOM 2312 C CA . GLU A 1 297 ? 10.621 -12.056 -18.624 1.00 91.12 297 GLU A CA 1
ATOM 2313 C C . GLU A 1 297 ? 9.676 -11.834 -17.431 1.00 91.12 297 GLU A C 1
ATOM 2315 O O . GLU A 1 297 ? 9.235 -10.706 -17.198 1.00 91.12 297 GLU A O 1
ATOM 2320 N N . ARG A 1 298 ? 9.337 -12.894 -16.685 1.00 93.56 298 ARG A N 1
ATOM 2321 C CA . ARG A 1 298 ? 8.488 -12.830 -15.483 1.00 93.56 298 ARG A CA 1
ATOM 2322 C C . ARG A 1 298 ? 9.079 -13.661 -14.349 1.00 93.56 298 ARG A C 1
ATOM 2324 O O . ARG A 1 298 ? 9.623 -14.730 -14.605 1.00 93.56 298 ARG A O 1
ATOM 2331 N N . HIS A 1 299 ? 8.893 -13.175 -13.126 1.00 93.94 299 HIS A N 1
ATOM 2332 C CA . HIS A 1 299 ? 9.283 -13.817 -11.872 1.00 93.94 299 HIS A CA 1
ATOM 2333 C C . HIS A 1 299 ? 8.183 -13.666 -10.817 1.00 93.94 299 HIS A C 1
ATOM 2335 O O . HIS A 1 299 ? 7.370 -12.740 -10.875 1.00 93.94 299 HIS A O 1
ATOM 2341 N N . HIS A 1 300 ? 8.195 -14.529 -9.808 1.00 92.06 300 HIS A N 1
ATOM 2342 C CA . HIS A 1 300 ? 7.219 -14.556 -8.724 1.00 92.06 300 HIS A CA 1
ATOM 2343 C C . HIS A 1 300 ? 7.877 -14.460 -7.336 1.00 92.06 300 HIS A C 1
ATOM 2345 O O . HIS A 1 300 ? 9.086 -14.635 -7.181 1.00 92.06 300 HIS A O 1
ATOM 2351 N N . HIS A 1 301 ? 7.070 -14.153 -6.317 1.00 87.69 301 HIS A N 1
ATOM 2352 C CA . HIS A 1 301 ? 7.487 -14.090 -4.913 1.00 87.69 301 HIS A CA 1
ATOM 2353 C C . HIS A 1 301 ? 8.389 -15.264 -4.485 1.00 87.69 301 HIS A C 1
ATOM 2355 O O . HIS A 1 301 ? 8.212 -16.407 -4.906 1.00 87.69 301 HIS A O 1
ATOM 2361 N N . GLY A 1 302 ? 9.386 -14.972 -3.649 1.00 88.19 302 GLY A N 1
ATOM 2362 C CA . GLY A 1 302 ? 10.382 -15.946 -3.196 1.00 88.19 302 GLY A CA 1
ATOM 2363 C C . GLY A 1 302 ? 11.504 -16.260 -4.199 1.00 88.19 302 GLY A C 1
ATOM 2364 O O . GLY A 1 302 ? 12.553 -16.757 -3.780 1.00 88.19 302 GLY A O 1
ATOM 2365 N N . GLU A 1 303 ? 11.362 -15.936 -5.491 1.00 91.56 303 GLU A N 1
ATOM 2366 C CA . GLU A 1 303 ? 12.474 -16.046 -6.444 1.00 91.56 303 GLU A CA 1
ATOM 2367 C C . GLU A 1 303 ? 13.623 -15.092 -6.097 1.00 91.56 303 GLU A C 1
ATOM 2369 O O . GLU A 1 303 ? 13.422 -13.994 -5.569 1.00 91.56 303 GLU A O 1
ATOM 2374 N N . ARG A 1 304 ? 14.851 -15.511 -6.432 1.00 88.94 304 ARG A N 1
ATOM 2375 C CA . ARG A 1 304 ? 16.067 -14.701 -6.295 1.00 88.94 304 ARG A CA 1
ATOM 2376 C C . ARG A 1 304 ? 16.506 -14.153 -7.645 1.00 88.94 304 ARG A C 1
ATOM 2378 O O . ARG A 1 304 ? 17.016 -14.901 -8.475 1.00 88.94 304 ARG A O 1
ATOM 2385 N N . ILE A 1 305 ? 16.394 -12.842 -7.798 1.00 88.75 305 ILE A N 1
ATOM 2386 C CA . ILE A 1 305 ? 16.785 -12.085 -8.989 1.00 88.75 305 ILE A CA 1
ATOM 2387 C C . ILE A 1 305 ? 18.019 -11.210 -8.718 1.00 88.75 305 ILE A C 1
ATOM 2389 O O . ILE A 1 305 ? 18.463 -11.048 -7.577 1.00 88.75 305 ILE A O 1
ATOM 2393 N N . GLU A 1 306 ? 18.598 -10.650 -9.777 1.00 86.56 306 GLU A N 1
ATOM 2394 C CA . GLU A 1 306 ? 19.676 -9.661 -9.673 1.00 86.56 306 GLU A CA 1
ATOM 2395 C C . GLU A 1 306 ? 19.166 -8.334 -9.098 1.00 86.56 306 GLU A C 1
ATOM 2397 O O . GLU A 1 306 ? 18.030 -7.934 -9.355 1.00 86.56 306 GLU A O 1
ATOM 2402 N N . GLY A 1 307 ? 20.008 -7.629 -8.344 1.00 87.12 307 GLY A N 1
ATOM 2403 C CA . GLY A 1 307 ? 19.755 -6.239 -7.986 1.00 87.12 307 GLY A CA 1
ATOM 2404 C C . GLY A 1 307 ? 20.044 -5.274 -9.137 1.00 87.12 307 GLY A C 1
ATOM 2405 O O . GLY A 1 307 ? 20.995 -5.451 -9.902 1.00 87.12 307 GLY A O 1
ATOM 2406 N N . TYR A 1 308 ? 19.240 -4.215 -9.214 1.00 89.56 308 TYR A N 1
ATOM 2407 C CA . TYR A 1 308 ? 19.481 -3.061 -10.075 1.00 89.56 308 TYR A CA 1
ATOM 2408 C C . TYR A 1 308 ? 19.330 -1.782 -9.249 1.00 89.56 308 TYR A C 1
ATOM 2410 O O . TYR A 1 308 ? 18.368 -1.643 -8.488 1.00 89.56 308 TYR A O 1
ATOM 2418 N N . THR A 1 309 ? 20.250 -0.842 -9.440 1.00 91.38 309 THR A N 1
ATOM 2419 C CA . THR A 1 309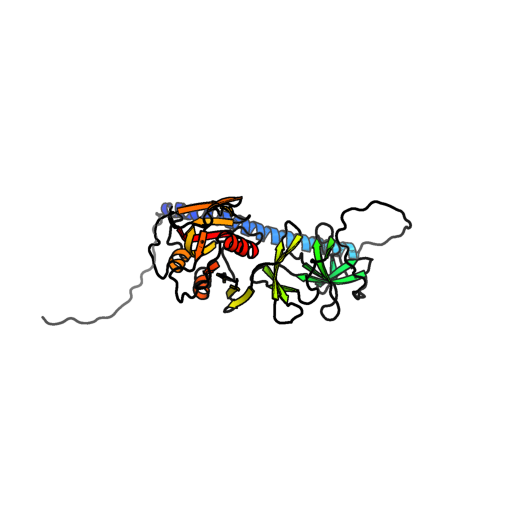 ? 20.082 0.559 -9.058 1.00 91.38 309 THR A CA 1
ATOM 2420 C C . THR A 1 309 ? 19.193 1.213 -10.108 1.00 91.38 309 THR A C 1
ATOM 2422 O O . THR A 1 309 ? 19.558 1.296 -11.281 1.00 91.38 309 THR A O 1
ATOM 2425 N N . ILE A 1 310 ? 18.010 1.656 -9.695 1.00 91.56 310 ILE A N 1
ATOM 2426 C CA . ILE A 1 310 ? 17.013 2.289 -10.554 1.00 91.56 310 ILE A CA 1
ATOM 2427 C C . ILE A 1 310 ? 17.218 3.805 -10.511 1.00 91.56 310 ILE A C 1
ATOM 2429 O O . ILE A 1 310 ? 17.277 4.411 -9.442 1.00 91.56 310 ILE A O 1
ATOM 2433 N N . THR A 1 311 ? 17.288 4.427 -11.685 1.00 90.25 311 THR A N 1
ATOM 2434 C CA . THR A 1 311 ? 17.344 5.884 -11.884 1.00 90.25 311 THR A CA 1
ATOM 2435 C C . THR A 1 311 ? 16.222 6.344 -12.814 1.00 90.25 311 THR A C 1
ATOM 2437 O O . THR A 1 311 ? 15.688 5.550 -13.586 1.00 90.25 311 THR A O 1
ATOM 2440 N N . GLN A 1 312 ? 15.840 7.623 -12.738 1.00 85.50 312 GLN A N 1
ATOM 2441 C CA . GLN A 1 312 ? 14.840 8.208 -13.640 1.00 85.50 312 GLN A CA 1
ATOM 2442 C C . GLN A 1 312 ? 15.238 7.996 -15.109 1.00 85.50 312 GLN A C 1
ATOM 2444 O O . GLN A 1 312 ? 16.401 8.188 -15.459 1.00 85.50 312 GLN A O 1
ATOM 2449 N N . GLY A 1 313 ? 14.272 7.610 -15.950 1.00 75.06 313 GLY A N 1
ATOM 2450 C CA . GLY A 1 313 ? 14.437 7.589 -17.405 1.00 75.06 313 GLY A CA 1
ATOM 2451 C C . GLY A 1 313 ? 14.563 8.996 -18.005 1.00 75.06 313 GLY A C 1
ATOM 2452 O O . GLY A 1 313 ? 14.546 9.999 -17.292 1.00 75.06 313 GLY A O 1
ATOM 2453 N N . ASN A 1 314 ? 14.582 9.085 -19.336 1.00 65.12 314 ASN A N 1
ATOM 2454 C CA . ASN A 1 314 ? 14.591 10.354 -20.090 1.00 65.12 314 ASN A CA 1
ATOM 2455 C C . ASN A 1 314 ? 13.262 11.155 -20.010 1.00 65.12 314 ASN A C 1
ATOM 2457 O O . ASN A 1 314 ? 12.998 12.027 -20.836 1.00 65.12 314 ASN A O 1
ATOM 2461 N N . GLU A 1 315 ? 12.413 10.844 -19.032 1.00 65.19 315 GLU A N 1
ATOM 2462 C CA . GLU A 1 315 ? 11.040 11.323 -18.882 1.00 65.19 315 GLU A CA 1
ATOM 2463 C C . GLU A 1 315 ? 10.998 12.651 -18.113 1.00 65.19 315 GLU A C 1
ATOM 2465 O O . GLU A 1 315 ? 10.754 12.695 -16.903 1.00 65.19 315 GLU A O 1
ATOM 2470 N N . GLU A 1 316 ? 11.255 13.758 -18.810 1.00 64.94 316 GLU A N 1
ATOM 2471 C CA . GLU A 1 316 ? 11.065 15.102 -18.259 1.00 64.94 316 GLU A CA 1
ATOM 2472 C C . GLU A 1 316 ? 9.656 15.641 -18.552 1.00 64.94 316 GLU A C 1
ATOM 2474 O O . GLU A 1 316 ? 9.212 15.667 -19.696 1.00 64.94 316 GLU A O 1
ATOM 2479 N N . ASN A 1 317 ? 8.992 16.173 -17.518 1.00 74.75 317 ASN A N 1
ATOM 2480 C CA . ASN A 1 317 ? 7.684 16.849 -17.581 1.00 74.75 317 ASN A CA 1
ATOM 2481 C C . ASN A 1 317 ? 6.450 15.958 -17.859 1.00 74.75 317 ASN A C 1
ATOM 2483 O O . ASN A 1 317 ? 5.402 16.486 -18.228 1.00 74.75 317 ASN A O 1
ATOM 2487 N N . ILE A 1 318 ? 6.522 14.641 -17.629 1.00 84.50 318 ILE A N 1
ATOM 2488 C CA . ILE A 1 318 ? 5.340 13.761 -17.694 1.00 84.50 318 ILE A CA 1
ATOM 2489 C C . ILE A 1 318 ? 4.374 14.041 -16.529 1.00 84.50 318 ILE A C 1
ATOM 2491 O O . ILE A 1 318 ? 4.763 14.015 -15.358 1.00 84.50 318 ILE A O 1
ATOM 2495 N N . ASP A 1 319 ? 3.089 14.235 -16.842 1.00 88.44 319 ASP A N 1
ATOM 2496 C CA . ASP A 1 319 ? 2.009 14.236 -15.850 1.00 88.44 319 ASP A CA 1
ATOM 2497 C C . ASP A 1 319 ? 1.609 12.798 -15.477 1.00 88.44 319 ASP A C 1
ATOM 2499 O O . ASP A 1 319 ? 0.656 12.218 -16.005 1.00 88.44 319 ASP A O 1
ATOM 2503 N N . TYR A 1 320 ? 2.345 12.217 -14.528 1.00 91.44 320 TYR A N 1
ATOM 2504 C CA . TYR A 1 320 ? 2.029 10.901 -13.968 1.00 91.44 320 TYR A CA 1
ATOM 2505 C C . TYR A 1 320 ? 0.665 10.863 -13.249 1.00 91.44 320 TYR A C 1
ATOM 2507 O O . TYR A 1 320 ? 0.096 9.782 -13.117 1.00 91.44 320 TYR A O 1
ATOM 2515 N N . ALA A 1 321 ? 0.108 11.996 -12.799 1.00 92.38 321 ALA A N 1
ATOM 2516 C CA . ALA A 1 321 ? -1.216 12.014 -12.175 1.00 92.38 321 ALA A CA 1
ATOM 2517 C C . ALA A 1 321 ? -2.322 11.919 -13.239 1.00 92.38 321 ALA A C 1
ATOM 2519 O O . ALA A 1 321 ? -3.230 11.097 -13.110 1.00 92.38 321 ALA A O 1
ATOM 2520 N N . GLY A 1 322 ? -2.209 12.693 -14.321 1.00 91.38 322 GLY A N 1
ATOM 2521 C CA . GLY A 1 322 ? -3.054 12.566 -15.508 1.00 91.38 322 GLY A CA 1
ATOM 2522 C C . GLY A 1 322 ? -3.001 11.157 -16.104 1.00 91.38 322 GLY A C 1
ATOM 2523 O O . GLY A 1 322 ? -4.042 10.528 -16.281 1.00 91.38 322 GLY A O 1
ATOM 2524 N N . LEU A 1 323 ? -1.801 10.606 -16.314 1.00 89.94 323 LEU A N 1
ATOM 2525 C CA . LEU A 1 323 ? -1.632 9.277 -16.910 1.00 89.94 323 LEU A CA 1
ATOM 2526 C C . LEU A 1 323 ? -2.125 8.129 -16.007 1.00 89.94 323 LEU A C 1
ATOM 2528 O O . LEU A 1 323 ? -2.715 7.171 -16.511 1.00 89.94 323 LEU A O 1
ATOM 2532 N N . ALA A 1 324 ? -1.939 8.211 -14.683 1.00 91.69 324 ALA A N 1
ATOM 2533 C CA . ALA A 1 324 ? -2.494 7.227 -13.746 1.00 91.69 324 ALA A CA 1
ATOM 2534 C C . ALA A 1 324 ? -4.034 7.244 -13.773 1.00 91.69 324 ALA A C 1
ATOM 2536 O O . ALA A 1 324 ? -4.674 6.194 -13.823 1.00 91.69 324 ALA A O 1
ATOM 2537 N N . LYS A 1 325 ? -4.634 8.441 -13.831 1.00 91.25 325 LYS A N 1
ATOM 2538 C CA . LYS A 1 325 ? -6.082 8.627 -13.993 1.00 91.25 325 LYS A CA 1
ATOM 2539 C C . LYS A 1 325 ? -6.607 8.103 -15.336 1.00 91.25 325 LYS A C 1
ATOM 2541 O O . LYS A 1 325 ? -7.665 7.483 -15.354 1.00 91.25 325 LYS A O 1
ATOM 2546 N N . GLU A 1 326 ? -5.910 8.353 -16.444 1.00 89.44 326 GLU A N 1
ATOM 2547 C CA . GLU A 1 326 ? -6.327 7.891 -17.779 1.00 89.44 326 GLU A CA 1
ATOM 2548 C C . GLU A 1 326 ? -6.208 6.372 -17.956 1.00 89.44 326 GLU A C 1
ATOM 2550 O O . GLU A 1 326 ? -7.040 5.768 -18.629 1.00 89.44 326 GLU A O 1
ATOM 2555 N N . SER A 1 327 ? -5.176 5.755 -17.373 1.00 87.69 327 SER A N 1
ATOM 2556 C CA . SER A 1 327 ? -4.900 4.320 -17.533 1.00 87.69 327 SER A CA 1
ATOM 2557 C C . SER A 1 327 ? -5.562 3.426 -16.479 1.00 87.69 327 SER A C 1
ATOM 2559 O O . SER A 1 327 ? -5.695 2.227 -16.710 1.00 87.69 327 SER A O 1
ATOM 2561 N N . GLY A 1 328 ? -5.952 3.973 -15.320 1.00 89.44 328 GLY A N 1
ATOM 2562 C CA . GLY A 1 328 ? -6.443 3.195 -14.173 1.00 89.44 328 GLY A CA 1
ATOM 2563 C C . GLY A 1 328 ? -5.358 2.374 -13.459 1.00 89.44 328 GLY A C 1
ATOM 2564 O O . GLY A 1 328 ? -5.661 1.599 -12.552 1.00 89.44 328 GLY A O 1
ATOM 2565 N N . ASN A 1 329 ? -4.092 2.545 -13.845 1.00 91.94 329 ASN A N 1
ATOM 2566 C CA . ASN A 1 329 ? -2.953 1.809 -13.308 1.00 91.94 329 ASN A CA 1
ATOM 2567 C C . ASN A 1 329 ? -2.133 2.681 -12.351 1.00 91.94 329 ASN A C 1
ATOM 2569 O O . ASN A 1 329 ? -2.059 3.900 -12.516 1.00 91.94 329 ASN A O 1
ATOM 2573 N N . THR A 1 330 ? -1.469 2.060 -11.373 1.00 94.25 330 THR A N 1
ATOM 2574 C CA . THR A 1 330 ? -0.531 2.791 -10.510 1.00 94.25 330 THR A CA 1
ATOM 2575 C C . THR A 1 330 ? 0.786 3.022 -11.251 1.00 94.25 330 THR A C 1
ATOM 2577 O O . THR A 1 330 ? 1.331 2.103 -11.862 1.00 94.25 330 THR A O 1
ATOM 2580 N N . LEU A 1 331 ? 1.333 4.237 -11.176 1.00 94.38 331 LEU A N 1
ATOM 2581 C CA . LEU A 1 331 ? 2.595 4.599 -11.833 1.00 94.38 331 LEU A CA 1
ATOM 2582 C C . LEU A 1 331 ? 3.674 4.982 -10.818 1.00 94.38 331 LEU A C 1
ATOM 2584 O O . LEU A 1 331 ? 3.382 5.644 -9.820 1.00 94.38 331 LEU A O 1
ATOM 2588 N N . ILE A 1 332 ? 4.926 4.615 -11.103 1.00 95.06 332 ILE A N 1
ATOM 2589 C CA . ILE A 1 332 ? 6.106 4.992 -10.317 1.00 95.06 332 ILE A CA 1
ATOM 2590 C C . ILE A 1 332 ? 6.916 6.049 -11.071 1.00 95.06 332 ILE A C 1
ATOM 2592 O O . ILE A 1 332 ? 7.327 5.830 -12.207 1.00 95.06 332 ILE A O 1
ATOM 2596 N N . SER A 1 333 ? 7.200 7.173 -10.411 1.00 94.31 333 SER A N 1
ATOM 2597 C CA . SER A 1 333 ? 8.077 8.232 -10.920 1.00 94.31 333 SER A CA 1
ATOM 2598 C C . SER A 1 333 ? 9.301 8.387 -10.019 1.00 94.31 333 SER A C 1
ATOM 2600 O O . SER A 1 333 ? 9.180 8.791 -8.856 1.00 94.31 333 SER A O 1
ATOM 2602 N N . MET A 1 334 ? 10.483 8.061 -10.544 1.00 94.00 334 MET A N 1
ATOM 2603 C CA . MET A 1 334 ? 11.761 8.244 -9.846 1.00 94.00 334 MET A CA 1
ATOM 2604 C C . MET A 1 334 ? 12.119 9.735 -9.766 1.00 94.00 334 MET A C 1
ATOM 2606 O O . MET A 1 334 ? 12.034 10.462 -10.753 1.00 94.00 334 MET A O 1
ATOM 2610 N N . ASN A 1 335 ? 12.557 10.208 -8.598 1.00 92.44 335 ASN A N 1
ATOM 2611 C CA . ASN A 1 335 ? 12.947 11.605 -8.413 1.00 92.44 335 ASN A CA 1
ATOM 2612 C C . ASN A 1 335 ? 14.292 11.890 -9.108 1.00 92.44 335 ASN A C 1
ATOM 2614 O O . ASN A 1 335 ? 15.277 11.177 -8.895 1.00 92.44 335 ASN A O 1
ATOM 2618 N N . LYS A 1 336 ? 14.369 12.993 -9.863 1.00 88.19 336 LYS A N 1
ATOM 2619 C CA . LYS A 1 336 ? 15.586 13.411 -10.577 1.00 88.19 336 LYS A CA 1
ATOM 2620 C C . LYS A 1 336 ? 16.811 13.473 -9.659 1.00 88.19 336 LYS A C 1
ATOM 2622 O O . LYS A 1 336 ? 16.781 14.108 -8.604 1.00 88.19 336 LYS A O 1
ATOM 2627 N N . GLY A 1 337 ? 17.892 12.808 -10.071 1.00 88.06 337 GLY A N 1
ATOM 2628 C CA . GLY A 1 337 ? 19.153 12.740 -9.321 1.00 88.06 337 GLY A CA 1
ATOM 2629 C C . GLY A 1 337 ? 19.117 11.888 -8.044 1.00 88.06 337 GLY A C 1
ATOM 2630 O O . GLY A 1 337 ? 20.054 11.965 -7.253 1.00 88.06 337 GLY A O 1
ATOM 2631 N N . LYS A 1 338 ? 18.064 11.089 -7.818 1.00 92.56 338 LYS A N 1
ATOM 2632 C CA . LYS A 1 338 ? 17.931 10.207 -6.650 1.00 92.56 338 LYS A CA 1
ATOM 2633 C C . LYS A 1 338 ? 17.763 8.738 -7.077 1.00 92.56 338 LYS A C 1
ATOM 2635 O O . LYS A 1 338 ? 16.626 8.294 -7.232 1.00 92.56 338 LYS A O 1
ATOM 2640 N N . PRO A 1 339 ? 18.859 7.983 -7.277 1.00 93.00 339 PRO A N 1
ATOM 2641 C CA . PRO A 1 339 ? 18.774 6.534 -7.440 1.00 93.00 339 PRO A CA 1
ATOM 2642 C C . PRO A 1 339 ? 18.141 5.855 -6.217 1.00 93.00 339 PRO A C 1
ATOM 2644 O O . PRO A 1 339 ? 18.258 6.359 -5.098 1.00 93.00 339 PRO A O 1
ATOM 2647 N N . ASP A 1 340 ? 17.540 4.686 -6.428 1.00 93.69 340 ASP A N 1
ATOM 2648 C CA . ASP A 1 340 ? 17.143 3.757 -5.362 1.00 93.69 340 ASP A CA 1
ATOM 2649 C C . ASP A 1 340 ? 17.392 2.302 -5.786 1.00 93.69 340 ASP A C 1
ATOM 2651 O O . ASP A 1 340 ? 17.494 2.019 -6.981 1.00 93.69 340 ASP A O 1
ATOM 2655 N N . SER A 1 341 ? 17.488 1.361 -4.845 1.00 93.00 341 SER A N 1
ATOM 2656 C CA . SER A 1 341 ? 17.630 -0.057 -5.202 1.00 93.00 341 SER A CA 1
ATOM 2657 C C . SER A 1 341 ? 16.278 -0.678 -5.557 1.00 93.00 341 SER A C 1
ATOM 2659 O O . SER A 1 341 ? 15.245 -0.369 -4.957 1.00 93.00 341 SER A O 1
ATOM 2661 N N . MET A 1 342 ? 16.267 -1.621 -6.503 1.00 92.94 342 MET A N 1
ATOM 2662 C CA . MET A 1 342 ? 15.055 -2.376 -6.843 1.00 92.94 342 MET A CA 1
ATOM 2663 C C . MET A 1 342 ? 14.491 -3.141 -5.631 1.00 92.94 342 MET A C 1
ATOM 2665 O O . MET A 1 342 ? 13.276 -3.279 -5.511 1.00 92.94 342 MET A O 1
ATOM 2669 N N . SER A 1 343 ? 15.346 -3.592 -4.704 1.00 92.12 343 SER A N 1
ATOM 2670 C CA . SER A 1 343 ? 14.920 -4.170 -3.419 1.00 92.12 343 SER A CA 1
ATOM 2671 C C . SER A 1 343 ? 14.108 -3.189 -2.574 1.00 92.12 343 SER A C 1
ATOM 2673 O O . SER A 1 343 ? 13.071 -3.570 -2.029 1.00 92.12 343 SER A O 1
ATOM 2675 N N . HIS A 1 344 ? 14.549 -1.931 -2.485 1.00 93.44 344 HIS A N 1
ATOM 2676 C CA . HIS A 1 344 ? 13.846 -0.897 -1.738 1.00 93.44 344 HIS A CA 1
ATOM 2677 C C . HIS A 1 344 ? 12.521 -0.541 -2.422 1.00 93.44 344 HIS A C 1
ATOM 2679 O O . HIS A 1 344 ? 11.479 -0.635 -1.783 1.00 93.44 344 HIS A O 1
ATOM 2685 N N . VAL A 1 345 ? 12.526 -0.283 -3.738 1.00 94.94 345 VAL A N 1
ATOM 2686 C CA . VAL A 1 345 ? 11.300 0.008 -4.509 1.00 94.94 345 VAL A CA 1
ATOM 2687 C C . VAL A 1 345 ? 10.264 -1.118 -4.372 1.00 94.94 345 VAL A C 1
ATOM 2689 O O . VAL A 1 345 ? 9.111 -0.836 -4.050 1.00 94.94 345 VAL A O 1
ATOM 2692 N N . MET A 1 346 ? 10.654 -2.392 -4.527 1.00 94.25 346 MET A N 1
ATOM 2693 C CA . MET A 1 346 ? 9.742 -3.532 -4.327 1.00 94.25 346 MET A CA 1
ATOM 2694 C C . MET A 1 346 ? 9.171 -3.584 -2.904 1.00 94.25 346 MET A C 1
ATOM 2696 O O . MET A 1 346 ? 7.971 -3.799 -2.737 1.00 94.25 346 MET A O 1
ATOM 2700 N N . LYS A 1 347 ? 10.001 -3.372 -1.875 1.00 92.38 347 LYS A N 1
ATOM 2701 C CA . LYS A 1 347 ? 9.553 -3.365 -0.475 1.00 92.38 347 LYS A CA 1
ATOM 2702 C C . LYS A 1 347 ? 8.571 -2.222 -0.208 1.00 92.38 347 LYS A C 1
ATOM 2704 O O . LYS A 1 347 ? 7.509 -2.462 0.351 1.00 92.38 347 LYS A O 1
ATOM 2709 N N . SER A 1 348 ? 8.905 -1.000 -0.601 1.00 94.31 348 SER A N 1
ATOM 2710 C CA . SER A 1 348 ? 8.094 0.195 -0.349 1.00 94.31 348 SER A CA 1
ATOM 2711 C C . SER A 1 348 ? 6.755 0.155 -1.104 1.00 94.31 348 SER A C 1
ATOM 2713 O O . SER A 1 348 ? 5.733 0.605 -0.588 1.00 94.31 348 SER A O 1
ATOM 2715 N N . VAL A 1 349 ? 6.724 -0.469 -2.288 1.00 94.50 349 VAL A N 1
ATOM 2716 C CA . VAL A 1 349 ? 5.485 -0.798 -3.014 1.00 94.50 349 VAL A CA 1
ATOM 2717 C C . VAL A 1 349 ? 4.686 -1.898 -2.293 1.00 94.50 349 VAL A C 1
ATOM 2719 O O . VAL A 1 349 ? 3.485 -1.730 -2.086 1.00 94.50 349 VAL A O 1
ATOM 2722 N N . SER A 1 350 ? 5.328 -2.983 -1.840 1.00 91.56 350 SER A N 1
ATOM 2723 C CA . SER A 1 350 ? 4.686 -4.038 -1.028 1.00 91.56 350 SER A CA 1
ATOM 2724 C C . SER A 1 350 ? 4.092 -3.488 0.278 1.00 91.56 350 SER A C 1
ATOM 2726 O O . SER A 1 350 ? 3.001 -3.883 0.683 1.00 91.56 350 SER A O 1
ATOM 2728 N N . ASP A 1 351 ? 4.759 -2.518 0.911 1.00 90.94 351 ASP A N 1
ATOM 2729 C CA . ASP A 1 351 ? 4.277 -1.859 2.124 1.00 90.94 351 ASP A CA 1
ATOM 2730 C C . ASP A 1 351 ? 3.009 -1.008 1.866 1.00 90.94 351 ASP A C 1
ATOM 2732 O O . ASP A 1 351 ? 2.133 -0.949 2.729 1.00 90.94 351 ASP A O 1
ATOM 2736 N N . VAL A 1 352 ? 2.855 -0.397 0.683 1.00 92.31 352 VAL A N 1
ATOM 2737 C CA . VAL A 1 352 ? 1.616 0.311 0.285 1.00 92.31 352 VAL A CA 1
ATOM 2738 C C . VAL A 1 352 ? 0.490 -0.668 -0.049 1.00 92.31 352 VAL A C 1
ATOM 2740 O O . VAL A 1 352 ? -0.635 -0.508 0.420 1.00 92.31 352 VAL A O 1
ATOM 2743 N N . PHE A 1 353 ? 0.776 -1.701 -0.840 1.00 90.44 353 PHE A N 1
ATOM 2744 C CA . PHE A 1 353 ? -0.218 -2.676 -1.304 1.00 90.44 353 PHE A CA 1
ATOM 2745 C C . PHE A 1 353 ? -0.281 -3.927 -0.409 1.00 90.44 353 PHE A C 1
ATOM 2747 O O . PHE A 1 353 ? -0.590 -5.024 -0.873 1.00 90.44 353 PHE A O 1
ATOM 2754 N N . CYS A 1 354 ? -0.000 -3.766 0.886 1.00 87.12 354 CYS A N 1
ATOM 2755 C CA . CYS A 1 354 ? 0.178 -4.869 1.825 1.00 87.12 354 CYS A CA 1
ATOM 2756 C C . CYS A 1 354 ? -1.054 -5.792 1.884 1.00 87.12 354 CYS A C 1
ATOM 2758 O O . CYS A 1 354 ? -2.189 -5.340 2.044 1.00 87.12 354 CYS A O 1
ATOM 2760 N N . GLY A 1 355 ? -0.826 -7.101 1.736 1.00 82.50 355 GLY A N 1
ATOM 2761 C CA . GLY A 1 355 ? -1.884 -8.116 1.699 1.00 82.50 355 GLY A CA 1
ATOM 2762 C C . GLY A 1 355 ? -2.651 -8.219 0.371 1.00 82.50 355 GLY A C 1
ATOM 2763 O O . GLY A 1 355 ? -3.611 -8.985 0.303 1.00 82.50 355 GLY A O 1
ATOM 2764 N N . LYS A 1 356 ? -2.249 -7.488 -0.678 1.00 88.06 356 LYS A N 1
ATOM 2765 C CA . LYS A 1 356 ? -2.760 -7.639 -2.052 1.00 88.06 356 LYS A CA 1
ATOM 2766 C C . LYS A 1 356 ? -1.744 -8.388 -2.923 1.00 88.06 356 LYS A C 1
ATOM 2768 O O . LYS A 1 356 ? -0.547 -8.351 -2.660 1.00 88.06 356 LYS A O 1
ATOM 2773 N N . GLN A 1 357 ? -2.231 -9.039 -3.978 1.00 91.25 357 GLN A N 1
ATOM 2774 C CA . GLN A 1 357 ? -1.391 -9.510 -5.084 1.00 91.25 357 GLN A CA 1
ATOM 2775 C C . GLN A 1 357 ? -1.219 -8.363 -6.087 1.00 91.25 357 GLN A C 1
ATOM 2777 O O . GLN A 1 357 ? -2.211 -7.720 -6.436 1.00 91.25 357 GLN A O 1
ATOM 2782 N N . ILE A 1 358 ? 0.009 -8.104 -6.535 1.00 94.12 358 ILE A N 1
ATOM 2783 C CA . ILE A 1 358 ? 0.348 -7.018 -7.467 1.00 94.12 358 ILE A CA 1
ATOM 2784 C C . ILE A 1 358 ? 1.373 -7.461 -8.519 1.00 94.12 358 ILE A C 1
ATOM 2786 O O . ILE A 1 358 ? 2.284 -8.243 -8.241 1.00 94.12 358 ILE A O 1
ATOM 2790 N N . ASN A 1 359 ? 1.241 -6.915 -9.727 1.00 94.81 359 ASN A N 1
ATOM 2791 C CA . ASN A 1 359 ? 2.202 -7.052 -10.815 1.00 94.81 359 ASN A CA 1
ATOM 2792 C C . ASN A 1 359 ? 3.026 -5.761 -10.916 1.00 94.81 359 ASN A C 1
ATOM 2794 O O . ASN A 1 359 ? 2.500 -4.704 -11.267 1.00 94.81 359 ASN A O 1
ATOM 2798 N N . LEU A 1 360 ? 4.322 -5.843 -10.613 1.00 95.19 360 LEU A N 1
ATOM 2799 C CA . LEU A 1 360 ? 5.273 -4.757 -10.823 1.00 95.19 360 LEU A CA 1
ATOM 2800 C C . LEU A 1 360 ? 5.922 -4.916 -12.204 1.00 95.19 360 LEU A C 1
ATOM 2802 O O . LEU A 1 360 ? 6.653 -5.869 -12.472 1.00 95.19 360 LEU A O 1
ATOM 2806 N N . ASN A 1 361 ? 5.633 -3.968 -13.083 1.00 93.81 361 ASN A N 1
ATOM 2807 C CA . ASN A 1 361 ? 5.963 -3.974 -14.498 1.00 93.81 361 ASN A CA 1
ATOM 2808 C C . ASN A 1 361 ? 7.103 -2.979 -14.770 1.00 93.81 361 ASN A C 1
ATOM 2810 O O . ASN A 1 361 ? 6.903 -1.762 -14.758 1.00 93.81 361 ASN A O 1
ATOM 2814 N N . LEU A 1 362 ? 8.308 -3.506 -14.998 1.00 91.56 362 LEU A N 1
ATOM 2815 C CA . LEU A 1 362 ? 9.539 -2.740 -15.183 1.00 91.56 362 LEU A CA 1
ATOM 2816 C C . LEU A 1 362 ? 9.938 -2.680 -16.664 1.00 91.56 362 LEU A C 1
ATOM 2818 O O . LEU A 1 362 ? 10.335 -3.683 -17.265 1.00 91.56 362 LEU A O 1
ATOM 2822 N N . TYR A 1 363 ? 9.907 -1.483 -17.240 1.00 89.56 363 TYR A N 1
ATOM 2823 C CA . TYR A 1 363 ? 10.471 -1.192 -18.556 1.00 89.56 363 TYR A CA 1
ATOM 2824 C C . TYR A 1 363 ? 11.717 -0.325 -18.368 1.00 89.56 363 TYR A C 1
ATOM 2826 O O . TYR A 1 363 ? 11.649 0.880 -18.139 1.00 89.56 363 TYR A O 1
ATOM 2834 N N . MET A 1 364 ? 12.888 -0.955 -18.386 1.00 86.69 364 MET A N 1
ATOM 2835 C CA . MET A 1 364 ? 14.147 -0.252 -18.140 1.00 86.69 364 MET A CA 1
ATOM 2836 C C . MET A 1 364 ? 15.290 -0.859 -18.937 1.00 86.69 364 MET A C 1
ATOM 2838 O O . MET A 1 364 ? 15.305 -2.070 -19.163 1.00 86.69 364 MET A O 1
ATOM 2842 N N . CYS A 1 365 ? 16.285 -0.063 -19.338 1.00 82.75 365 CYS A N 1
ATOM 2843 C CA . CYS A 1 365 ? 17.533 -0.676 -19.793 1.00 82.75 365 CYS A CA 1
ATOM 2844 C C . CYS A 1 365 ? 18.124 -1.448 -18.610 1.00 82.75 365 CYS A C 1
ATOM 2846 O O . CYS A 1 365 ? 18.212 -0.908 -17.509 1.00 82.75 365 CYS A O 1
ATOM 2848 N N . ARG A 1 366 ? 18.516 -2.699 -18.836 1.00 83.94 366 ARG A N 1
ATOM 2849 C CA . ARG A 1 366 ? 19.212 -3.528 -17.849 1.00 83.94 366 ARG A CA 1
ATOM 2850 C C . ARG A 1 366 ? 20.592 -3.806 -18.409 1.00 83.94 366 ARG A C 1
ATOM 2852 O O . ARG A 1 366 ? 20.678 -4.393 -19.489 1.00 83.94 366 ARG A O 1
ATOM 2859 N N . THR A 1 367 ? 21.655 -3.358 -17.747 1.00 68.44 367 THR A N 1
ATOM 2860 C CA . THR A 1 367 ? 23.014 -3.572 -18.264 1.00 68.44 367 THR A CA 1
ATOM 2861 C C . THR A 1 367 ? 23.344 -5.068 -18.384 1.00 68.44 367 THR A C 1
ATOM 2863 O O . THR A 1 367 ? 22.833 -5.911 -17.643 1.00 68.44 367 THR A O 1
ATOM 2866 N N . ARG A 1 368 ? 24.181 -5.410 -19.369 1.00 64.12 368 ARG A N 1
ATOM 2867 C CA . ARG A 1 368 ? 24.906 -6.687 -19.412 1.00 64.12 368 ARG A CA 1
ATOM 2868 C C . ARG A 1 368 ? 26.308 -6.463 -18.857 1.00 64.12 368 ARG A C 1
ATOM 2870 O O . ARG A 1 368 ? 26.870 -5.385 -19.046 1.00 64.12 368 ARG A O 1
ATOM 2877 N N . ILE A 1 369 ? 26.834 -7.508 -18.228 1.00 54.78 369 ILE A N 1
ATOM 2878 C CA . ILE A 1 369 ? 28.272 -7.780 -18.135 1.00 54.78 369 ILE A CA 1
ATOM 2879 C C . ILE A 1 369 ? 28.672 -8.484 -19.439 1.00 54.78 369 ILE A C 1
ATOM 2881 O O . ILE A 1 369 ? 27.858 -9.328 -19.889 1.00 54.78 369 ILE A O 1
#

Sequence (369 aa):
MIVSATSAAIKTIHVNTVPATDAIGGMHDLALKIDSVKNTSEVLSSFKSWRNTLLENITMLFEKITSLIWGKSDAPGSLKQQAGSAPEQKMGHVDLSRLTPEPKSESEIFQVSGQKNIYSDYDFNLYYKENNQYYPAIFTGAEQRIIHIGASAENRITCLFNPDDGVLISAGKGISNTSLSFIHSVNLYKQTLPDGKNSMYLRFDKATNQLFRTDITDITELNNQVTKIAFRHFNLFVPENTSAEIYLAAHGEQALFEKNTIPDGISLGFYTDKGKALNGHMDDILLLAKGQFPVTERHHHGERIEGYTITQGNEENIDYAGLAKESGNTLISMNKGKPDSMSHVMKSVSDVFCGKQINLNLYMCRTRI

InterPro domains:
  IPR049002 Putative adhesin Stv domain [PF21527] (246-351)

Secondary structure (DSSP, 8-state):
----------------------HHHHHHHHHHHHHHHHHHHHHHHHHHHHHHHHHHHHHHHHHHHHHHHHPPP----------------------GGGSPPP---TTSEEEPTT-SSEEEETT--EEEEETTEEEEEEEESTT--EEEES-TTS--EEEEE-TTT--EEE--TT--TTTEEEEGGGTEEEEE-TTSS-EEEEEEETTTTEEEE----EEEEETTTEEEEE-SSEEEEEETT--SEEEEEEEEEEEEEEEEEPPTTEEEEE-S-TTPPP---TTHHHHHTTT-S---EEEETT-EEEEEEEEE-S--S--HHHHHHHH-SEEEEEPTT--EEHHHHHHHHHHHTTTS-EEEEEEEEE---

pLDDT: mean 72.39, std 24.39, range [23.02, 97.12]